Protein AF-A0A813IEE2-F1 (afdb_monomer_lite)

Organism: Polarella glacialis (NCBI:txid89957)

Sequence (356 aa):
MNLRHWRLQVLVLTAGCFGSFEASSTPAALGWRVAARKTPQNQAWIVNKLRFNTAGGILRIEGPEGCTPIDSGSVSDQFFGGIPGYGPGEIFLNASDSTPGKGWWDGRSKGSLFFVGLQCLTPVIVHSVQIKQGLFGRRSVVHWSAQLSVQAFVADNWTTLFEAQVPPESVWAADVVTVFNDLSISPEAMCAEACKTYGFCCNDPWVGSNQLISCSQACHMRASGLNMSHCSTLCARNTSSGCALSVKGHNYSFCSSCTDLTNSSRCSHGVASQEACFAGCRQHPPTVAVAALPVWQPPARLVVAGAPGTKSDEDKTLLVAVTVPVGILACIASSGLIVACLYRRRKSSDPQADSR

pLDDT: mean 72.47, std 25.74, range [23.98, 97.62]

Foldseek 3Di:
DDDDDDDDDDDDDDDDDDDDPDQDAFDFFQWKKKKFFDDPQAQKWKWLAKFFQALQFTDADVPPQNKDKDWQDACCDPVNPVDPQQDLNLRRDPDPPPDPDRSMHTWGHNPGMTMIIIGGPGGTGGFWMKTATFDDDPPDTGNHHQWMFMWGCDPNDTDTPFIFGDDRVCNNVSDIDIRGGSPVADLLSSQLSNLVSVVAFVSGLQDAELQFRALNVLLVLVLLPDALVRLLVRLPTHSPNDAWDDGSNDIHGHHGATPGADPDCCGPGGHNGSVRSNNSSSGNHHRPPDPPPDRDDDPDPPPPPDDDDDDDDDDDDDDDDDDDDDDDDDDDDDDDDDDDDDDDDDDDDDDDDDDD

Secondary structure (DSSP, 8-state):
------PPPP--PPPPPPPP----PPPEEEEEEEEEE-BTTBSSEEEEEEEEEETTEE--BTSTT-BEEEES-BTTSGGGT--SS-STTTTTS---TT--S---EEE--BTTEEEEEEEEEEEEE-SEEEEEE-EE-SS-EES--SEEEEEEEETTEEEEEEEEE--HHHHHTTPPEEEEE-TTS-HHHHHHHHHHHTT-----TT---TTSPPHHHHHHHHHTT--HHHHHHTT---TTS-SEEEETTEEEE-SS--SS--SSTTTTTS--SHHHHHHHHH--PPPS--------PPPP-----------------------PPP------------------PPPPPP------

Radius of gyration: 28.2 Å; chains: 1; bounding box: 62×75×88 Å

Structure (mmCIF, N/CA/C/O backbone):
data_AF-A0A813IEE2-F1
#
_entry.id   AF-A0A813IEE2-F1
#
loop_
_atom_site.group_PDB
_atom_site.id
_atom_site.type_symbol
_atom_site.label_atom_id
_atom_site.label_alt_id
_atom_site.label_comp_id
_atom_site.label_asym_id
_atom_site.label_entity_id
_atom_site.label_seq_id
_atom_site.pdbx_PDB_ins_code
_atom_site.Cartn_x
_atom_site.Cartn_y
_atom_site.Cartn_z
_atom_site.occupancy
_atom_site.B_iso_or_equiv
_atom_site.auth_seq_id
_atom_site.auth_comp_id
_atom_site.auth_asym_id
_atom_site.auth_atom_id
_atom_site.pdbx_PDB_model_num
ATOM 1 N N . MET A 1 1 ? -16.838 58.225 -47.830 1.00 36.62 1 MET A N 1
ATOM 2 C CA . MET A 1 1 ? -17.905 57.641 -46.989 1.00 36.62 1 MET A CA 1
ATOM 3 C C . MET A 1 1 ? -18.530 56.478 -47.744 1.00 36.62 1 MET A C 1
ATOM 5 O O . MET A 1 1 ? -19.121 56.714 -48.784 1.00 36.62 1 MET A O 1
ATOM 9 N N . ASN A 1 2 ? -18.333 55.241 -47.285 1.00 25.66 2 ASN A N 1
ATOM 10 C CA . ASN A 1 2 ? -19.111 54.078 -47.725 1.00 25.66 2 ASN A CA 1
ATOM 11 C C . ASN A 1 2 ? -19.029 53.003 -46.631 1.00 25.66 2 ASN A C 1
ATOM 13 O O . ASN A 1 2 ? -17.995 52.365 -46.454 1.00 25.66 2 ASN A O 1
ATOM 17 N N . LEU A 1 3 ? -20.109 52.860 -45.861 1.00 28.36 3 LEU A N 1
ATOM 18 C CA . LEU A 1 3 ? -20.290 51.825 -44.843 1.00 28.36 3 LEU A CA 1
ATOM 19 C C . LEU A 1 3 ? -20.857 50.573 -45.522 1.00 28.36 3 LEU A C 1
ATOM 21 O O . LEU A 1 3 ? -22.002 50.589 -45.971 1.00 28.36 3 LEU A O 1
ATOM 25 N N . ARG A 1 4 ? -20.094 49.475 -45.578 1.00 28.44 4 ARG A N 1
ATOM 26 C CA . ARG A 1 4 ? -20.653 48.148 -45.885 1.00 28.44 4 ARG A CA 1
ATOM 27 C C . ARG A 1 4 ? -20.965 47.420 -44.580 1.00 28.44 4 ARG A C 1
ATOM 29 O O . ARG A 1 4 ? -20.084 47.203 -43.755 1.00 28.44 4 ARG A O 1
ATOM 36 N N . HIS A 1 5 ? -22.245 47.103 -44.409 1.00 27.44 5 HIS A N 1
ATOM 37 C CA . HIS A 1 5 ? -22.792 46.304 -43.318 1.00 27.44 5 HIS A CA 1
ATOM 38 C C . HIS A 1 5 ? -22.342 44.843 -43.447 1.00 27.44 5 HIS A C 1
ATOM 40 O O . HIS A 1 5 ? -22.396 44.280 -44.539 1.00 27.44 5 HIS A O 1
ATOM 46 N N . TRP A 1 6 ? -21.989 44.212 -42.327 1.00 27.08 6 TRP A N 1
ATOM 47 C CA . TRP A 1 6 ? -21.818 42.762 -42.231 1.00 27.08 6 TRP A CA 1
ATOM 48 C C . TRP A 1 6 ? -22.958 42.184 -41.385 1.00 27.08 6 TRP A C 1
ATOM 50 O O . TRP A 1 6 ? -23.176 42.619 -40.256 1.00 27.08 6 TRP A O 1
ATOM 60 N N . ARG A 1 7 ? -23.710 41.224 -41.942 1.00 26.19 7 ARG A N 1
ATOM 61 C CA . ARG A 1 7 ? -24.688 40.402 -41.210 1.00 26.19 7 ARG A CA 1
ATOM 62 C C . ARG A 1 7 ? -23.964 39.187 -40.630 1.00 26.19 7 ARG A C 1
ATOM 64 O O . ARG A 1 7 ? -23.368 38.422 -41.381 1.00 26.19 7 ARG A O 1
ATOM 71 N N . LEU A 1 8 ? -24.050 39.004 -39.316 1.00 25.91 8 LEU A N 1
ATOM 72 C CA . LEU A 1 8 ? -23.599 37.797 -38.625 1.00 25.91 8 LEU A CA 1
ATOM 73 C C . LEU A 1 8 ? -24.714 36.736 -38.710 1.00 25.91 8 LEU A C 1
ATOM 75 O O . LEU A 1 8 ? -25.837 37.005 -38.287 1.00 25.91 8 LEU A O 1
ATOM 79 N N . GLN A 1 9 ? -24.431 35.551 -39.254 1.00 24.81 9 GLN A N 1
ATOM 80 C CA . GLN A 1 9 ? -25.298 34.374 -39.110 1.00 24.81 9 GLN A CA 1
ATOM 81 C C . GLN A 1 9 ? -24.748 33.500 -37.979 1.00 24.81 9 GLN A C 1
ATOM 83 O O . GLN A 1 9 ? -23.584 33.108 -38.011 1.00 24.81 9 GLN A O 1
ATOM 88 N N . VAL A 1 10 ? -25.579 33.215 -36.974 1.00 25.98 10 VAL A N 1
ATOM 89 C CA . VAL A 1 10 ? -25.242 32.342 -35.841 1.00 25.98 10 VAL A CA 1
ATOM 90 C C . VAL A 1 10 ? -25.858 30.969 -36.098 1.00 25.98 10 VAL A C 1
ATOM 92 O O . VAL A 1 10 ? -27.078 30.846 -36.176 1.00 25.98 10 VAL A O 1
ATOM 95 N N . LEU A 1 11 ? -25.017 29.943 -36.241 1.00 24.56 11 LEU A N 1
ATOM 96 C CA . LEU A 1 11 ? -25.437 28.544 -36.313 1.00 24.56 11 LEU A CA 1
ATOM 97 C C . LEU A 1 11 ? -25.409 27.958 -34.894 1.00 24.56 11 LEU A C 1
ATOM 99 O O . LEU A 1 11 ? -24.346 27.868 -34.282 1.00 24.56 11 LEU A O 1
ATOM 103 N N . VAL A 1 12 ? -26.573 27.588 -34.361 1.00 26.22 12 VAL A N 1
ATOM 104 C CA . VAL A 1 12 ? -26.700 26.940 -33.047 1.00 26.22 12 VAL A CA 1
ATOM 105 C C . VAL A 1 12 ? -26.607 25.428 -33.245 1.00 26.22 12 VAL A C 1
ATOM 107 O O . VAL A 1 12 ? -27.489 24.834 -33.858 1.00 26.22 12 VAL A O 1
ATOM 110 N N . LEU A 1 13 ? -25.543 24.802 -32.738 1.00 27.69 13 LEU A N 1
ATOM 111 C CA . LEU A 1 13 ? -25.424 23.344 -32.658 1.00 27.69 13 LEU A CA 1
ATOM 112 C C . LEU A 1 13 ? -25.889 22.888 -31.270 1.00 27.69 13 LEU A C 1
ATOM 114 O O . LEU A 1 13 ? -25.306 23.268 -30.257 1.00 27.69 13 LEU A O 1
ATOM 118 N N . THR A 1 14 ? -26.951 22.088 -31.220 1.00 30.78 14 THR A N 1
ATOM 119 C CA . THR A 1 14 ? -27.448 21.465 -29.988 1.00 30.78 14 THR A CA 1
ATOM 120 C C . THR A 1 14 ? -26.537 20.305 -29.590 1.00 30.78 14 THR A C 1
ATOM 122 O O . THR A 1 14 ? -26.404 19.338 -30.342 1.00 30.78 14 THR A O 1
ATOM 125 N N . ALA A 1 15 ? -25.912 20.390 -28.415 1.00 36.22 15 ALA A N 1
ATOM 126 C CA . ALA A 1 15 ? -25.128 19.301 -27.842 1.00 36.22 15 ALA A CA 1
ATOM 127 C C . ALA A 1 15 ? -26.052 18.142 -27.426 1.00 36.22 15 ALA A C 1
ATOM 129 O O . ALA A 1 15 ? -26.960 18.328 -26.618 1.00 36.22 15 ALA A O 1
ATOM 130 N N . GLY A 1 16 ? -25.828 16.956 -27.995 1.00 32.06 16 GLY A N 1
ATOM 131 C CA . GLY A 1 16 ? -26.468 15.718 -27.552 1.00 32.06 16 GLY A CA 1
ATOM 132 C C . GLY A 1 16 ? -25.930 15.276 -26.189 1.00 32.06 16 GLY A C 1
ATOM 133 O O . GLY A 1 16 ? -24.747 15.455 -25.895 1.00 32.06 16 GLY A O 1
ATOM 134 N N . CYS A 1 17 ? -26.811 14.717 -25.359 1.00 33.19 17 CYS A N 1
ATOM 135 C CA . CYS A 1 17 ? -26.498 14.209 -24.027 1.00 33.19 17 CYS A CA 1
ATOM 136 C C . CYS A 1 17 ? -25.360 13.176 -24.071 1.00 33.19 17 CYS A C 1
ATOM 138 O O . CYS A 1 17 ? -25.482 12.139 -24.722 1.00 33.19 17 CYS A O 1
ATOM 140 N N . PHE A 1 18 ? -24.271 13.446 -23.348 1.00 37.94 18 PHE A N 1
ATOM 141 C CA . PHE A 1 18 ? -23.272 12.435 -23.016 1.00 37.94 18 PHE A CA 1
ATOM 142 C C . PHE A 1 18 ? -23.883 11.436 -22.029 1.00 37.94 18 PHE A C 1
ATOM 144 O O . PHE A 1 18 ? -24.503 11.833 -21.041 1.00 37.94 18 PHE A O 1
ATOM 151 N N . GLY A 1 19 ? -23.722 10.148 -22.334 1.00 32.56 19 GLY A N 1
ATOM 152 C CA . GLY A 1 19 ? -24.146 9.047 -21.480 1.00 32.56 19 GLY A CA 1
ATOM 153 C C . GLY A 1 19 ? -23.502 9.105 -20.096 1.00 32.56 19 GLY A C 1
ATOM 154 O O . GLY A 1 19 ? -22.404 9.633 -19.913 1.00 32.56 19 GLY A O 1
ATOM 155 N N . SER A 1 20 ? -24.222 8.558 -19.126 1.00 36.69 20 SER A N 1
ATOM 156 C CA . SER A 1 20 ? -23.796 8.336 -17.750 1.00 36.69 20 SER A CA 1
ATOM 157 C C . SER A 1 20 ? -22.422 7.658 -17.726 1.00 36.69 20 SER A C 1
ATOM 159 O O . SER A 1 20 ? -22.263 6.566 -18.265 1.00 36.69 20 SER A O 1
ATOM 161 N N . PHE A 1 21 ? -21.430 8.286 -17.095 1.00 36.28 21 PHE A N 1
ATOM 162 C CA . PHE A 1 21 ? -20.208 7.590 -16.703 1.00 36.28 21 PHE A CA 1
ATOM 163 C C . PHE A 1 21 ? -20.569 6.641 -15.556 1.00 36.28 21 PHE A C 1
ATOM 165 O O . PHE A 1 21 ? -20.801 7.088 -14.434 1.00 36.28 21 PHE A O 1
ATOM 172 N N . GLU A 1 22 ? -20.645 5.339 -15.827 1.00 39.72 22 GLU A N 1
ATOM 173 C CA . GLU A 1 22 ? -20.545 4.342 -14.763 1.00 39.72 22 GLU A CA 1
ATOM 174 C C . GLU A 1 22 ? -19.148 4.471 -14.148 1.00 39.72 22 GLU A C 1
ATOM 176 O O . GLU A 1 22 ? -18.134 4.436 -14.851 1.00 39.72 22 GLU A O 1
ATOM 181 N N . ALA A 1 23 ? -19.083 4.689 -12.834 1.00 44.84 23 ALA A N 1
ATOM 182 C CA . ALA A 1 23 ? -17.826 4.652 -12.108 1.00 44.84 23 ALA A CA 1
ATOM 183 C C . ALA A 1 23 ? -17.269 3.226 -12.215 1.00 44.84 23 ALA A C 1
ATOM 185 O O . ALA A 1 23 ? -17.773 2.307 -11.575 1.00 44.84 23 ALA A O 1
ATOM 186 N N . SER A 1 24 ? -16.272 3.029 -13.079 1.00 55.28 24 SER A N 1
ATOM 187 C CA . SER A 1 24 ? -15.616 1.735 -13.255 1.00 55.28 24 SER A CA 1
ATOM 188 C C . SER A 1 24 ? -14.896 1.371 -11.960 1.00 55.28 24 SER A C 1
ATOM 190 O O . SER A 1 24 ? -13.832 1.915 -11.669 1.00 55.28 24 SER A O 1
ATOM 192 N N . SER A 1 25 ? -15.473 0.452 -11.189 1.00 70.94 25 SER A N 1
ATOM 193 C CA . SER A 1 25 ? -14.830 -0.133 -10.013 1.00 70.94 25 SER A CA 1
ATOM 194 C C . SER A 1 25 ? -13.513 -0.804 -10.401 1.00 70.94 25 SER A C 1
ATOM 196 O O . SER A 1 25 ? -13.405 -1.396 -11.480 1.00 70.94 25 SER A O 1
ATOM 198 N N . THR A 1 26 ? -12.525 -0.762 -9.511 1.00 82.69 26 THR A N 1
ATOM 199 C CA . THR A 1 26 ? -11.249 -1.458 -9.715 1.00 82.69 26 THR A CA 1
ATOM 200 C C . THR A 1 26 ? -11.463 -2.970 -9.904 1.00 82.69 26 THR A C 1
ATOM 202 O O . THR A 1 26 ? -12.127 -3.593 -9.072 1.00 82.69 26 THR A O 1
ATOM 205 N N . PRO A 1 27 ? -10.899 -3.601 -10.957 1.00 88.44 27 PRO A N 1
ATOM 206 C CA . PRO A 1 27 ? -11.053 -5.037 -11.172 1.00 88.44 27 PRO A CA 1
ATOM 207 C C . PRO A 1 27 ? -10.271 -5.868 -10.147 1.00 88.44 27 PRO A C 1
ATOM 209 O O . PRO A 1 27 ? -9.206 -5.467 -9.678 1.00 88.44 27 PRO A O 1
ATOM 212 N N . ALA A 1 28 ? -10.751 -7.083 -9.871 1.00 91.69 28 ALA A N 1
ATOM 213 C CA . ALA A 1 28 ? -9.921 -8.122 -9.267 1.00 91.69 28 ALA A CA 1
ATOM 214 C C . ALA A 1 28 ? -8.953 -8.663 -10.329 1.00 91.69 28 ALA A C 1
ATOM 216 O O . ALA A 1 28 ? -9.383 -9.076 -11.407 1.00 91.69 28 ALA A O 1
ATOM 217 N N . ALA A 1 29 ? -7.653 -8.658 -10.039 1.00 95.12 29 ALA A N 1
ATOM 218 C CA . ALA A 1 29 ? -6.621 -9.011 -11.012 1.00 95.12 29 ALA A CA 1
ATOM 219 C C . ALA A 1 29 ? -5.586 -9.974 -10.428 1.00 95.12 29 ALA A C 1
ATOM 221 O O . ALA A 1 29 ? -5.260 -9.909 -9.245 1.00 95.12 29 ALA A O 1
ATOM 222 N N . LEU A 1 30 ? -5.031 -10.841 -11.278 1.00 96.12 30 LEU A N 1
ATOM 223 C CA . LEU A 1 30 ? -3.971 -11.789 -10.903 1.00 96.12 30 LEU A CA 1
ATOM 224 C C . LEU A 1 30 ? -2.592 -11.124 -10.817 1.00 96.12 30 LEU A C 1
ATOM 226 O O . LEU A 1 30 ? -1.601 -11.775 -10.514 1.00 96.12 30 LEU A O 1
ATOM 230 N N . GLY A 1 31 ? -2.488 -9.831 -11.100 1.00 96.69 31 GLY A N 1
ATOM 231 C CA . GLY A 1 31 ? -1.231 -9.112 -10.999 1.00 96.69 31 GLY A CA 1
ATOM 232 C C . GLY A 1 31 ? -1.431 -7.613 -11.050 1.00 96.69 31 GLY A C 1
ATOM 233 O O . GLY A 1 31 ? -2.358 -7.117 -11.685 1.00 96.69 31 GLY A O 1
ATOM 234 N N . TRP A 1 32 ? -0.534 -6.903 -10.384 1.00 97.62 32 TRP A N 1
ATOM 235 C CA . TRP A 1 32 ? -0.524 -5.456 -10.264 1.00 97.62 32 TRP A CA 1
ATOM 236 C C . TRP A 1 32 ? 0.904 -4.956 -10.421 1.00 97.62 32 TRP A C 1
ATOM 238 O O . TRP A 1 32 ? 1.817 -5.450 -9.762 1.00 97.62 32 TRP A O 1
ATOM 248 N N . ARG A 1 33 ? 1.120 -3.969 -11.291 1.00 97.44 33 ARG A N 1
ATOM 249 C CA . ARG A 1 33 ? 2.446 -3.370 -11.487 1.00 97.44 33 ARG A CA 1
ATOM 250 C C . ARG A 1 33 ? 2.366 -1.881 -11.751 1.00 97.44 33 ARG A C 1
ATOM 252 O O . ARG A 1 33 ? 1.360 -1.375 -12.246 1.00 97.44 33 ARG A O 1
ATOM 259 N N . VAL A 1 34 ? 3.471 -1.202 -11.471 1.00 97.06 34 VAL A N 1
ATOM 260 C CA . VAL A 1 34 ? 3.707 0.161 -11.943 1.00 97.06 34 VAL A CA 1
ATOM 261 C C . VAL A 1 34 ? 4.724 0.091 -13.068 1.00 97.06 34 VAL A C 1
ATOM 263 O O . VAL A 1 34 ? 5.743 -0.590 -12.945 1.00 97.06 34 VAL A O 1
ATOM 266 N N . ALA A 1 35 ? 4.444 0.778 -14.169 1.00 96.50 35 ALA A N 1
ATOM 267 C CA . ALA A 1 35 ? 5.312 0.809 -15.331 1.00 96.50 35 ALA A CA 1
ATOM 268 C C . ALA A 1 35 ? 5.627 2.241 -15.768 1.00 96.50 35 ALA A C 1
ATOM 270 O O . ALA A 1 35 ? 4.787 3.135 -15.693 1.00 96.50 35 ALA A O 1
ATOM 271 N N . ALA A 1 36 ? 6.842 2.444 -16.260 1.00 94.62 36 ALA A N 1
ATOM 272 C CA . ALA A 1 36 ? 7.349 3.714 -16.753 1.00 94.62 36 ALA A CA 1
ATOM 273 C C . ALA A 1 36 ? 8.001 3.514 -18.121 1.00 94.62 36 ALA A C 1
ATOM 275 O O . ALA A 1 36 ? 8.683 2.514 -18.365 1.00 94.62 36 ALA A O 1
ATOM 276 N N . ARG A 1 37 ? 7.835 4.476 -19.030 1.00 91.50 37 ARG A N 1
ATOM 277 C CA . ARG A 1 37 ? 8.543 4.435 -20.315 1.00 91.50 37 ARG A CA 1
ATOM 278 C C . ARG A 1 37 ? 10.018 4.755 -20.114 1.00 91.50 37 ARG A C 1
ATOM 280 O O . ARG A 1 37 ? 10.377 5.667 -19.372 1.00 91.50 37 ARG A O 1
ATOM 287 N N . LYS A 1 38 ? 10.873 4.037 -20.837 1.00 88.56 38 LYS A N 1
ATOM 288 C CA . LYS A 1 38 ? 12.290 4.374 -20.928 1.00 88.56 38 LYS A CA 1
ATOM 289 C C . LYS A 1 38 ? 12.468 5.663 -21.717 1.00 88.56 38 LYS A C 1
ATOM 291 O O . LYS A 1 38 ? 11.967 5.779 -22.834 1.00 88.56 38 LYS A O 1
ATOM 296 N N . THR A 1 39 ? 13.227 6.598 -21.159 1.00 79.44 39 THR A N 1
ATOM 297 C CA . THR A 1 39 ? 13.640 7.828 -21.843 1.00 79.44 39 THR A CA 1
ATOM 298 C C . THR A 1 39 ? 15.163 7.856 -21.976 1.00 79.44 39 THR A C 1
ATOM 300 O O . THR A 1 39 ? 15.856 7.175 -21.215 1.00 79.44 39 THR A O 1
ATOM 303 N N . PRO A 1 40 ? 15.724 8.640 -22.913 1.00 75.81 40 PRO A N 1
ATOM 304 C CA . PRO A 1 40 ? 17.173 8.833 -22.995 1.00 75.81 40 PRO A CA 1
ATOM 305 C C . PRO A 1 40 ? 17.789 9.330 -21.678 1.00 75.81 40 PRO A C 1
ATOM 307 O O . PRO A 1 40 ? 18.917 8.972 -21.353 1.00 75.81 40 PRO A O 1
ATOM 310 N N . GLN A 1 41 ? 17.031 10.121 -20.914 1.00 66.88 41 GLN A N 1
ATOM 311 C CA . GLN A 1 41 ? 17.435 10.699 -19.633 1.00 66.88 41 GLN A CA 1
ATOM 312 C C . GLN A 1 41 ? 17.278 9.723 -18.457 1.00 66.88 41 GLN A C 1
ATOM 314 O O . GLN A 1 41 ? 17.866 9.950 -17.403 1.00 66.88 41 GLN A O 1
ATOM 319 N N . ASN A 1 42 ? 16.511 8.639 -18.624 1.00 71.25 42 ASN A N 1
ATOM 320 C CA . ASN A 1 42 ? 16.225 7.667 -17.575 1.00 71.25 42 ASN A CA 1
ATOM 321 C C . ASN A 1 42 ? 16.604 6.250 -18.021 1.00 71.25 42 ASN A C 1
ATOM 323 O O . ASN A 1 42 ? 15.762 5.434 -18.395 1.00 71.25 42 ASN A O 1
ATOM 327 N N . GLN A 1 43 ? 17.908 5.965 -18.008 1.00 79.44 43 GLN A N 1
ATOM 328 C CA . GLN A 1 43 ? 18.452 4.651 -18.377 1.00 79.44 43 GLN A CA 1
ATOM 329 C C . GLN A 1 43 ? 18.311 3.589 -17.270 1.00 79.44 43 GLN A C 1
ATOM 331 O O . GLN A 1 43 ? 18.518 2.404 -17.529 1.00 79.44 43 GLN A O 1
ATOM 336 N N . ALA A 1 44 ? 17.926 4.007 -16.065 1.00 88.38 44 ALA A N 1
ATOM 337 C CA . ALA A 1 44 ? 17.687 3.177 -14.889 1.00 88.38 44 ALA A CA 1
ATOM 338 C C . ALA A 1 44 ? 16.507 3.754 -14.116 1.00 88.38 44 ALA A C 1
ATOM 340 O O . ALA A 1 44 ? 16.382 4.973 -14.090 1.00 88.38 44 ALA A O 1
ATOM 341 N N . TRP A 1 45 ? 15.701 2.937 -13.447 1.00 91.56 45 TRP A N 1
ATOM 342 C CA . TRP A 1 45 ? 14.637 3.448 -12.585 1.00 91.56 45 TRP A CA 1
ATOM 343 C C . TRP A 1 45 ? 14.752 2.866 -11.186 1.00 91.56 45 TRP A C 1
ATOM 345 O O . TRP A 1 45 ? 14.655 1.659 -11.003 1.00 91.56 45 TRP A O 1
ATOM 355 N N . ILE A 1 46 ? 14.955 3.739 -10.205 1.00 88.62 46 ILE A N 1
ATOM 356 C CA . ILE A 1 46 ? 15.154 3.345 -8.820 1.00 88.62 46 ILE A CA 1
ATOM 357 C C . ILE A 1 46 ? 13.859 3.546 -8.053 1.00 88.62 46 ILE A C 1
ATOM 359 O O . ILE A 1 46 ? 13.343 4.660 -7.953 1.00 88.62 46 ILE A O 1
ATOM 363 N N . VAL A 1 47 ? 13.350 2.452 -7.499 1.00 89.75 47 VAL A N 1
ATOM 364 C CA . VAL A 1 47 ? 12.159 2.430 -6.649 1.00 89.75 47 VAL A CA 1
ATOM 365 C C . VAL A 1 47 ? 12.584 1.955 -5.271 1.00 89.75 47 VAL A C 1
ATOM 367 O O . VAL A 1 47 ? 13.189 0.904 -5.136 1.00 89.75 47 VAL A O 1
ATOM 370 N N . ASN A 1 48 ? 12.285 2.724 -4.234 1.00 86.38 48 ASN A N 1
ATOM 371 C CA . ASN A 1 48 ? 12.624 2.395 -2.849 1.00 86.38 48 ASN A CA 1
ATOM 372 C C . ASN A 1 48 ? 11.478 1.658 -2.153 1.00 86.38 48 ASN A C 1
ATOM 374 O O . ASN A 1 48 ? 11.688 0.848 -1.261 1.00 86.38 48 ASN A O 1
ATOM 378 N N . LYS A 1 49 ? 10.235 1.970 -2.519 1.00 87.81 49 LYS A N 1
ATOM 379 C CA . LYS A 1 49 ? 9.063 1.342 -1.914 1.00 87.81 49 LYS A CA 1
ATOM 380 C C . LYS A 1 49 ? 7.940 1.281 -2.924 1.00 87.81 49 LYS A C 1
ATOM 382 O O . LYS A 1 49 ? 7.683 2.275 -3.600 1.00 87.81 49 LYS A O 1
ATOM 387 N N . LEU A 1 50 ? 7.239 0.157 -2.961 1.00 91.19 50 LEU A N 1
ATOM 388 C CA . LEU A 1 50 ? 5.985 0.027 -3.686 1.00 91.19 50 LEU A CA 1
ATOM 389 C C . LEU A 1 50 ? 4.966 -0.675 -2.791 1.00 91.19 50 LEU A C 1
ATOM 391 O O . LEU A 1 50 ? 5.258 -1.711 -2.198 1.00 91.19 50 LEU A O 1
ATOM 395 N N . ARG A 1 51 ? 3.781 -0.083 -2.661 1.00 90.44 51 ARG A N 1
ATOM 396 C CA . ARG A 1 51 ? 2.668 -0.637 -1.888 1.00 90.44 51 ARG A CA 1
ATOM 397 C C . ARG A 1 51 ? 1.438 -0.717 -2.769 1.00 90.44 51 ARG A C 1
ATOM 399 O O . ARG A 1 51 ? 1.032 0.286 -3.353 1.00 90.44 51 ARG A O 1
ATOM 406 N N . PHE A 1 52 ? 0.842 -1.899 -2.804 1.00 92.38 52 PHE A N 1
ATOM 407 C CA . PHE A 1 52 ? -0.497 -2.122 -3.324 1.00 92.38 52 PHE A CA 1
ATOM 408 C C . PHE A 1 52 ? -1.411 -2.307 -2.117 1.00 92.38 52 PHE A C 1
ATOM 410 O O . PHE A 1 52 ? -1.297 -3.302 -1.402 1.00 92.38 52 PHE A O 1
ATOM 417 N N . ASN A 1 53 ? -2.250 -1.317 -1.833 1.00 87.94 53 ASN A N 1
ATOM 418 C CA . ASN A 1 53 ? -3.173 -1.368 -0.707 1.00 87.94 53 ASN A CA 1
ATOM 419 C C . ASN A 1 53 ? -4.486 -1.994 -1.177 1.00 87.94 53 ASN A C 1
ATOM 421 O O . ASN A 1 53 ? -5.093 -1.531 -2.142 1.00 87.94 53 ASN A O 1
ATOM 425 N N . THR A 1 54 ? -4.915 -3.034 -0.483 1.00 86.88 54 THR A N 1
ATOM 426 C CA . THR A 1 54 ? -6.161 -3.769 -0.684 1.00 86.88 54 THR A CA 1
ATOM 427 C C . THR A 1 54 ? -7.094 -3.494 0.491 1.00 86.88 54 THR A C 1
ATOM 429 O O . THR A 1 54 ? -6.718 -2.827 1.461 1.00 86.88 54 THR A O 1
ATOM 432 N N . ALA A 1 55 ? -8.314 -4.026 0.430 1.00 74.94 55 ALA A N 1
ATOM 433 C CA . ALA A 1 55 ? -9.208 -4.011 1.576 1.00 74.94 55 ALA A CA 1
ATOM 434 C C . ALA A 1 55 ? -8.589 -4.727 2.785 1.00 74.94 55 ALA A C 1
ATOM 436 O O . ALA A 1 55 ? -8.739 -4.244 3.888 1.00 74.94 55 ALA A O 1
ATOM 437 N N . GLY A 1 56 ? -7.832 -5.813 2.593 1.00 72.81 56 GLY A N 1
ATOM 438 C CA . GLY A 1 56 ? -7.191 -6.582 3.669 1.00 72.81 56 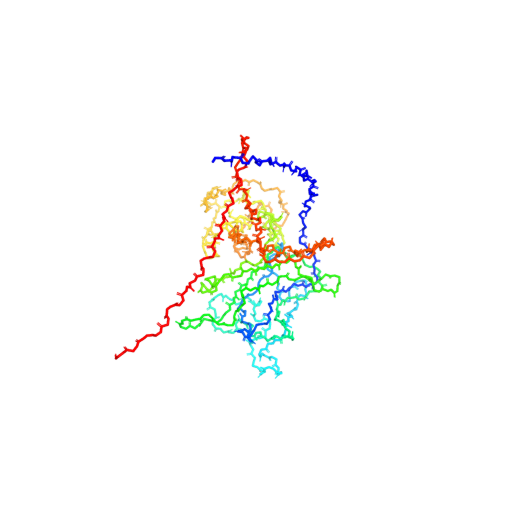GLY A CA 1
ATOM 439 C C . GLY A 1 56 ? -5.873 -6.000 4.202 1.00 72.81 56 GLY A C 1
ATOM 440 O O . GLY A 1 56 ? -5.224 -6.632 5.034 1.00 72.81 56 GLY A O 1
ATOM 441 N N . GLY A 1 57 ? -5.451 -4.821 3.731 1.00 77.50 57 GLY A N 1
ATOM 442 C CA . GLY A 1 57 ? -4.184 -4.185 4.104 1.00 77.50 57 GLY A CA 1
ATOM 443 C C . GLY A 1 57 ? -3.206 -4.071 2.930 1.00 77.50 57 GLY A C 1
ATOM 444 O O . GLY A 1 57 ? -3.603 -3.909 1.784 1.00 77.50 57 GLY A O 1
ATOM 445 N N . ILE A 1 58 ? -1.898 -4.097 3.197 1.00 83.94 58 ILE A N 1
ATOM 446 C CA . ILE A 1 58 ? -0.884 -4.041 2.128 1.00 83.94 58 ILE A CA 1
ATOM 447 C C . ILE A 1 58 ? -0.682 -5.444 1.557 1.00 83.94 58 ILE A C 1
ATOM 449 O O . ILE A 1 58 ? -0.416 -6.369 2.322 1.00 83.94 58 ILE A O 1
ATOM 453 N N . LEU A 1 59 ? -0.715 -5.578 0.232 1.00 88.19 59 LEU A N 1
ATOM 454 C CA . LEU A 1 59 ? -0.377 -6.814 -0.468 1.00 88.19 59 LEU A CA 1
ATOM 455 C C . LEU A 1 59 ? 1.101 -7.174 -0.258 1.00 88.19 59 LEU A C 1
ATOM 457 O O . LEU A 1 59 ? 1.986 -6.341 -0.477 1.00 88.19 59 LEU A O 1
ATOM 461 N N . ARG A 1 60 ? 1.377 -8.410 0.168 1.00 87.31 60 ARG A N 1
ATOM 462 C CA . ARG A 1 60 ? 2.721 -8.859 0.569 1.00 87.31 60 ARG A CA 1
ATOM 463 C C . ARG A 1 60 ? 3.222 -9.980 -0.329 1.00 87.31 60 ARG A C 1
ATOM 465 O O . ARG A 1 60 ? 2.441 -10.814 -0.781 1.00 87.31 60 ARG A O 1
ATOM 472 N N . ILE A 1 61 ? 4.541 -10.037 -0.508 1.00 87.62 61 ILE A N 1
ATOM 473 C CA . ILE A 1 61 ? 5.200 -11.264 -0.971 1.00 87.62 61 ILE A CA 1
ATOM 474 C C . ILE A 1 61 ? 4.921 -12.357 0.063 1.00 87.62 61 ILE A C 1
ATOM 476 O O . ILE A 1 61 ? 4.916 -12.060 1.260 1.00 87.62 61 ILE A O 1
ATOM 480 N N . GLU A 1 62 ? 4.655 -13.580 -0.402 1.00 81.06 62 GLU A N 1
ATOM 481 C CA . GLU A 1 62 ? 4.323 -14.726 0.466 1.00 81.06 62 GLU A CA 1
ATOM 482 C C . GLU A 1 62 ? 3.082 -14.485 1.352 1.00 81.06 62 GLU A C 1
ATOM 484 O O . GLU A 1 62 ? 2.878 -15.152 2.366 1.00 81.06 62 GLU A O 1
ATOM 489 N N . GLY A 1 63 ? 2.227 -13.528 0.970 1.00 83.25 63 GLY A N 1
ATOM 490 C CA . GLY A 1 63 ? 0.898 -13.366 1.549 1.00 83.25 63 GLY A CA 1
ATOM 491 C C . GLY A 1 63 ? -0.028 -14.541 1.208 1.00 83.25 63 GLY A C 1
ATOM 492 O O . GLY A 1 63 ? 0.297 -15.355 0.334 1.00 83.25 63 GLY A O 1
ATOM 493 N N . PRO A 1 64 ? -1.203 -14.629 1.857 1.00 86.88 64 PRO A N 1
ATOM 494 C CA . PRO A 1 64 ? -2.189 -15.676 1.579 1.00 86.88 64 PRO A CA 1
ATOM 495 C C . PRO A 1 64 ? -2.637 -15.706 0.109 1.00 86.88 64 PRO A C 1
ATOM 497 O O . PRO A 1 64 ? -3.080 -16.741 -0.378 1.00 86.88 64 PRO A O 1
ATOM 500 N N . GLU A 1 65 ? -2.476 -14.598 -0.617 1.00 91.25 65 GLU A N 1
ATOM 501 C CA . GLU A 1 65 ? -2.815 -14.478 -2.031 1.00 91.25 65 GLU A CA 1
ATOM 502 C C . GLU A 1 65 ? -1.794 -15.142 -2.977 1.00 91.25 65 GLU A C 1
ATOM 504 O O . GLU A 1 65 ? -2.047 -15.254 -4.183 1.00 91.25 65 GLU A O 1
ATOM 509 N N . GLY A 1 66 ? -0.644 -15.586 -2.450 1.00 92.25 66 GLY A N 1
ATOM 510 C CA . GLY A 1 66 ? 0.410 -16.263 -3.206 1.00 92.25 66 GLY A CA 1
ATOM 511 C C . GLY A 1 66 ? 1.170 -15.337 -4.156 1.00 92.25 66 GLY A C 1
ATOM 512 O O . GLY A 1 66 ? 1.458 -15.720 -5.287 1.00 92.25 66 GLY A O 1
ATOM 513 N N . CYS A 1 67 ? 1.440 -14.097 -3.743 1.00 93.94 67 CYS A N 1
ATOM 514 C CA . CYS A 1 67 ? 2.074 -13.103 -4.606 1.00 93.94 67 CYS A CA 1
ATOM 515 C C . CYS A 1 67 ? 3.598 -13.253 -4.692 1.00 93.94 67 CYS A C 1
ATOM 517 O O . CYS A 1 67 ? 4.290 -13.357 -3.676 1.00 93.94 67 CYS A O 1
ATOM 519 N N . THR A 1 68 ? 4.120 -13.161 -5.915 1.00 94.81 68 THR A N 1
ATOM 520 C CA . THR A 1 68 ? 5.547 -13.152 -6.250 1.00 94.81 68 THR A CA 1
ATOM 521 C C . THR A 1 68 ? 5.940 -11.859 -6.973 1.00 94.81 68 THR A C 1
ATOM 523 O O . THR A 1 68 ? 5.152 -11.363 -7.787 1.00 94.81 68 THR A O 1
ATOM 526 N N . PRO A 1 69 ? 7.147 -11.312 -6.734 1.00 95.19 69 PRO A N 1
ATOM 527 C CA . PRO A 1 69 ? 7.642 -10.141 -7.454 1.00 95.19 69 PRO A CA 1
ATOM 528 C C . PRO A 1 69 ? 7.789 -10.375 -8.955 1.00 95.19 69 PRO A C 1
ATOM 530 O O . PRO A 1 69 ? 8.220 -11.440 -9.389 1.00 95.19 69 PRO A O 1
ATOM 533 N N . ILE A 1 70 ? 7.497 -9.336 -9.733 1.00 95.94 70 ILE A N 1
ATOM 534 C CA . ILE A 1 70 ? 7.760 -9.275 -11.172 1.00 95.94 70 ILE A CA 1
ATOM 535 C C . ILE A 1 70 ? 8.427 -7.948 -11.518 1.00 95.94 70 ILE A C 1
ATOM 537 O O . ILE A 1 70 ? 8.102 -6.915 -10.927 1.00 95.94 70 ILE A O 1
ATOM 541 N N . ASP A 1 71 ? 9.311 -7.951 -12.509 1.00 96.75 71 ASP A N 1
ATOM 542 C CA . ASP A 1 71 ? 9.941 -6.734 -13.002 1.00 96.75 71 ASP A CA 1
ATOM 543 C C . ASP A 1 71 ? 10.447 -6.832 -14.447 1.00 96.75 71 ASP A C 1
ATOM 545 O O . ASP A 1 71 ? 10.433 -7.881 -15.097 1.00 96.75 71 ASP A O 1
ATOM 549 N N . SER A 1 72 ? 10.860 -5.683 -14.977 1.00 95.88 72 SER A N 1
ATOM 550 C CA . SER A 1 72 ? 11.506 -5.550 -16.284 1.00 95.88 72 SER A CA 1
ATOM 551 C C . SER A 1 72 ? 12.996 -5.912 -16.272 1.00 95.88 72 SER A C 1
ATOM 553 O O . SER A 1 72 ? 13.659 -5.777 -17.301 1.00 95.88 72 SER A O 1
ATOM 555 N N . GLY A 1 73 ? 13.507 -6.363 -15.131 1.00 94.19 73 GLY A N 1
ATOM 556 C CA . GLY A 1 73 ? 14.906 -6.648 -14.868 1.00 94.19 73 GLY A CA 1
ATOM 557 C C . GLY A 1 73 ? 15.529 -5.645 -13.905 1.00 94.19 73 GLY A C 1
ATOM 558 O O . GLY A 1 73 ? 15.057 -4.515 -13.741 1.00 94.19 73 GLY A O 1
ATOM 559 N N . SER A 1 74 ? 16.638 -6.052 -13.303 1.00 92.56 74 SER A N 1
ATOM 560 C CA . SER A 1 74 ? 17.347 -5.302 -12.270 1.00 92.56 74 SER A CA 1
ATOM 561 C C . SER A 1 74 ? 18.859 -5.449 -12.409 1.00 92.56 74 SER A C 1
ATOM 563 O O . SER A 1 74 ? 19.346 -6.377 -13.048 1.00 92.56 74 SER A O 1
ATOM 565 N N . VAL A 1 75 ? 19.639 -4.575 -11.768 1.00 90.12 75 VAL A N 1
ATOM 566 C CA . VAL A 1 75 ? 21.106 -4.753 -11.677 1.00 90.12 75 VAL A CA 1
ATOM 567 C C . VAL A 1 75 ? 21.517 -6.036 -10.931 1.00 90.12 75 VAL A C 1
ATOM 569 O O . VAL A 1 75 ? 22.662 -6.479 -11.049 1.00 90.12 75 VAL A O 1
ATOM 572 N N . SER A 1 76 ? 20.599 -6.652 -10.177 1.00 89.62 76 SER A N 1
ATOM 573 C CA . SER A 1 76 ? 20.826 -7.959 -9.554 1.00 89.62 76 SER A CA 1
ATOM 574 C C . SER A 1 76 ? 20.813 -9.112 -10.542 1.00 89.62 76 SER A C 1
ATOM 576 O O . SER A 1 76 ? 21.381 -10.162 -10.241 1.00 89.62 76 SER A O 1
ATOM 578 N N . ASP A 1 77 ? 20.238 -8.928 -11.725 1.00 89.75 77 ASP A N 1
ATOM 579 C CA . ASP A 1 77 ? 20.239 -9.967 -12.740 1.00 89.75 77 ASP A CA 1
ATOM 580 C C . ASP A 1 77 ? 21.662 -10.145 -13.271 1.00 89.75 77 ASP A C 1
ATOM 582 O O . ASP A 1 77 ? 22.368 -9.169 -13.545 1.00 89.75 77 ASP A O 1
ATOM 586 N N . GLN A 1 78 ? 22.082 -11.394 -13.485 1.00 90.81 78 GLN A N 1
ATOM 587 C CA . GLN A 1 78 ? 23.425 -11.700 -13.997 1.00 90.81 78 GLN A CA 1
ATOM 588 C C . GLN A 1 78 ? 23.728 -10.966 -15.310 1.00 90.81 78 GLN A C 1
ATOM 590 O O . GLN A 1 78 ? 24.843 -10.496 -15.515 1.00 90.81 78 GLN A O 1
ATOM 595 N N . PHE A 1 79 ? 22.717 -10.805 -16.169 1.00 88.25 79 PHE A N 1
ATOM 596 C CA . PHE A 1 79 ? 22.836 -10.090 -17.438 1.00 88.25 79 PHE A CA 1
ATOM 597 C C . PHE A 1 79 ? 23.136 -8.587 -17.273 1.00 88.25 79 PHE A C 1
ATOM 599 O O . PHE A 1 79 ? 23.763 -7.989 -18.143 1.00 88.25 79 PHE A O 1
ATOM 606 N N . PHE A 1 80 ? 22.711 -7.969 -16.168 1.00 83.06 80 PHE A N 1
ATOM 607 C CA . PHE A 1 80 ? 22.809 -6.523 -15.937 1.00 83.06 80 PHE A CA 1
ATOM 608 C C . PHE A 1 80 ? 23.845 -6.120 -14.878 1.00 83.06 80 PHE A C 1
ATOM 610 O O . PHE A 1 80 ? 23.976 -4.931 -14.583 1.00 83.06 80 PHE A O 1
ATOM 617 N N . GLY A 1 81 ? 24.585 -7.079 -14.322 1.00 83.50 81 GLY A N 1
ATOM 618 C CA . GLY A 1 81 ? 25.680 -6.823 -13.384 1.00 83.50 81 GLY A CA 1
ATOM 619 C C . GLY A 1 81 ? 25.803 -7.854 -12.265 1.00 83.50 81 GLY A C 1
ATOM 620 O O . GLY A 1 81 ? 26.871 -7.960 -11.671 1.00 83.50 81 GLY A O 1
ATOM 621 N N . GLY A 1 82 ? 24.745 -8.621 -11.980 1.00 85.00 82 GLY A N 1
ATOM 622 C CA . GLY A 1 82 ? 24.760 -9.665 -10.953 1.00 85.00 82 GLY A CA 1
ATOM 623 C C . GLY A 1 82 ? 24.979 -9.136 -9.533 1.00 85.00 82 GLY A C 1
ATOM 624 O O . GLY A 1 82 ? 25.499 -9.862 -8.688 1.00 85.00 82 GLY A O 1
ATOM 625 N N . ILE A 1 83 ? 24.639 -7.870 -9.263 1.00 85.75 83 ILE A N 1
ATOM 626 C CA . ILE A 1 83 ? 24.895 -7.238 -7.964 1.00 85.75 83 ILE A CA 1
ATOM 627 C C . ILE A 1 83 ? 23.741 -7.566 -7.005 1.00 85.75 83 ILE A C 1
ATOM 629 O O . ILE A 1 83 ? 22.643 -7.039 -7.186 1.00 85.75 83 ILE A O 1
ATOM 633 N N . PRO A 1 84 ? 23.947 -8.369 -5.949 1.00 85.81 84 PRO A N 1
ATOM 634 C CA . PRO A 1 84 ? 22.856 -8.795 -5.078 1.00 85.81 84 PRO A CA 1
ATOM 635 C C . PRO A 1 84 ? 22.268 -7.646 -4.238 1.00 85.81 84 PRO A C 1
ATOM 637 O O . PRO A 1 84 ? 22.975 -6.707 -3.834 1.00 85.81 84 PRO A O 1
ATOM 640 N N . GLY A 1 85 ? 20.973 -7.772 -3.932 1.00 82.75 85 GLY A N 1
ATOM 641 C CA . GLY A 1 85 ? 20.214 -6.856 -3.072 1.00 82.75 85 GLY A CA 1
ATOM 642 C C . GLY A 1 85 ? 19.624 -5.640 -3.791 1.00 82.75 85 GLY A C 1
ATOM 643 O O . GLY A 1 85 ? 19.513 -4.582 -3.192 1.00 82.75 85 GLY A O 1
ATOM 644 N N . TYR A 1 86 ? 19.320 -5.745 -5.083 1.00 85.75 86 TYR A N 1
ATOM 645 C CA . TYR A 1 86 ? 18.632 -4.701 -5.858 1.00 85.75 86 TYR A CA 1
ATOM 646 C C . TYR A 1 86 ? 17.481 -5.275 -6.699 1.00 85.75 86 TYR A C 1
ATOM 648 O O . TYR A 1 86 ? 17.004 -4.631 -7.637 1.00 85.75 86 TYR A O 1
ATOM 656 N N . GLY A 1 87 ? 17.069 -6.506 -6.388 1.00 88.94 87 GLY A N 1
ATOM 657 C CA . GLY A 1 87 ? 15.983 -7.196 -7.066 1.00 88.94 87 GLY A CA 1
ATOM 658 C C . GLY A 1 87 ? 14.610 -6.652 -6.664 1.00 88.94 87 GLY A C 1
ATOM 659 O O . GLY A 1 87 ? 14.481 -5.874 -5.715 1.00 88.94 87 GLY A O 1
ATOM 660 N N . PRO A 1 88 ? 13.547 -7.079 -7.358 1.00 90.19 88 PRO A N 1
ATOM 661 C CA . PRO A 1 88 ? 12.205 -6.555 -7.127 1.00 90.19 88 PRO A CA 1
ATOM 662 C C . PRO A 1 88 ? 11.619 -6.934 -5.763 1.00 90.19 88 PRO A C 1
ATOM 664 O O . PRO A 1 88 ? 10.700 -6.270 -5.302 1.00 90.19 88 PRO A O 1
ATOM 667 N N . GLY A 1 89 ? 12.136 -7.964 -5.085 1.00 87.75 89 GLY A N 1
ATOM 668 C CA . GLY A 1 89 ? 11.665 -8.349 -3.751 1.00 87.75 89 GLY A CA 1
ATOM 669 C C . GLY A 1 89 ? 11.914 -7.284 -2.678 1.00 87.75 89 GLY A C 1
ATOM 670 O O . GLY A 1 89 ? 11.077 -7.082 -1.798 1.00 87.75 89 GLY A O 1
ATOM 671 N N . GLU A 1 90 ? 13.022 -6.548 -2.789 1.00 86.19 90 GLU A N 1
ATOM 672 C CA . GLU A 1 90 ? 13.524 -5.652 -1.739 1.00 86.19 90 GLU A CA 1
ATOM 673 C C . GLU A 1 90 ? 12.552 -4.507 -1.403 1.00 86.19 90 GLU A C 1
ATOM 675 O O . GLU A 1 90 ? 12.446 -4.084 -0.251 1.00 86.19 90 GLU A O 1
ATOM 680 N N . ILE A 1 91 ? 11.787 -4.023 -2.389 1.00 88.12 91 ILE A N 1
ATOM 681 C CA . ILE A 1 91 ? 10.868 -2.880 -2.218 1.00 88.12 91 ILE A CA 1
ATOM 682 C C . ILE A 1 91 ? 9.558 -3.236 -1.508 1.00 88.12 91 ILE A C 1
ATOM 684 O O . ILE A 1 91 ? 8.843 -2.336 -1.052 1.00 88.12 91 ILE A O 1
ATOM 688 N N . PHE A 1 92 ? 9.239 -4.529 -1.412 1.00 86.44 92 PHE A N 1
ATOM 689 C CA . PHE A 1 92 ? 8.022 -5.035 -0.771 1.00 86.44 92 PHE A CA 1
ATOM 690 C C . PHE A 1 92 ? 8.273 -5.550 0.651 1.00 86.44 92 PHE A C 1
ATOM 692 O O . PHE A 1 92 ? 7.321 -5.782 1.398 1.00 86.44 92 PHE A O 1
ATOM 699 N N . LEU A 1 93 ? 9.536 -5.701 1.064 1.00 76.25 93 LEU A N 1
ATOM 700 C CA . LEU A 1 93 ? 9.874 -6.127 2.418 1.00 76.25 93 LEU A CA 1
ATOM 701 C C . LEU A 1 93 ? 9.518 -5.043 3.445 1.00 76.25 93 LEU A C 1
ATOM 703 O O . LEU A 1 93 ? 9.659 -3.838 3.214 1.00 76.25 93 LEU A O 1
ATOM 707 N N . ASN A 1 94 ? 9.077 -5.476 4.626 1.00 56.62 94 ASN A N 1
ATOM 708 C CA . ASN A 1 94 ? 8.762 -4.623 5.776 1.00 56.62 94 ASN A CA 1
ATOM 709 C C . ASN A 1 94 ? 10.028 -4.124 6.501 1.00 56.62 94 ASN A C 1
ATOM 711 O O . ASN A 1 94 ? 10.095 -4.153 7.727 1.00 56.62 94 ASN A O 1
ATOM 715 N N . ALA A 1 95 ? 11.040 -3.647 5.776 1.00 48.56 95 ALA A N 1
ATOM 716 C CA . ALA A 1 95 ? 12.071 -2.834 6.410 1.00 48.56 95 ALA A CA 1
ATOM 717 C C . ALA A 1 95 ? 11.395 -1.557 6.938 1.00 48.56 95 ALA A C 1
ATOM 719 O O . ALA A 1 95 ? 10.677 -0.882 6.187 1.00 48.56 95 ALA A O 1
ATOM 720 N N . SER A 1 96 ? 11.556 -1.266 8.234 1.00 45.12 96 SER A N 1
ATOM 721 C CA . SER A 1 96 ? 11.164 0.030 8.788 1.00 45.12 96 SER A CA 1
ATOM 722 C C . SER A 1 96 ? 11.873 1.125 7.994 1.00 45.12 96 SER A C 1
ATOM 724 O O . SER A 1 96 ? 13.008 0.926 7.552 1.00 45.12 96 SER A O 1
ATOM 726 N N . ASP A 1 97 ? 11.244 2.295 7.864 1.00 45.62 97 ASP A N 1
ATOM 727 C CA . ASP A 1 97 ? 11.805 3.471 7.173 1.00 45.62 97 ASP A CA 1
ATOM 728 C C . ASP A 1 97 ? 13.174 3.939 7.741 1.00 45.62 97 ASP A C 1
ATOM 730 O O . ASP A 1 97 ? 13.758 4.904 7.256 1.00 45.62 97 ASP A O 1
ATOM 734 N N . SER A 1 98 ? 13.695 3.256 8.767 1.00 35.72 98 SER A N 1
ATOM 735 C CA . SER A 1 98 ? 14.884 3.569 9.551 1.00 35.72 98 SER A CA 1
ATOM 736 C C . SER A 1 98 ? 16.055 2.579 9.425 1.00 35.72 98 SER A C 1
ATOM 738 O O . SER A 1 98 ? 17.063 2.809 10.088 1.00 35.72 98 SER A O 1
ATOM 740 N N . THR A 1 99 ? 15.989 1.515 8.607 1.00 36.59 99 THR A N 1
ATOM 741 C CA . THR A 1 99 ? 17.128 0.572 8.463 1.00 36.59 99 THR A CA 1
ATOM 742 C C . THR A 1 99 ? 17.908 0.820 7.160 1.00 36.59 99 THR A C 1
ATOM 744 O O . THR A 1 99 ? 17.383 0.534 6.082 1.00 36.59 99 THR A O 1
ATOM 747 N N . PRO A 1 100 ? 19.156 1.334 7.195 1.00 35.75 100 PRO A N 1
ATOM 748 C CA . PRO A 1 100 ? 19.963 1.522 5.993 1.00 35.75 100 PRO A CA 1
ATOM 749 C C . PRO A 1 100 ? 20.606 0.190 5.586 1.00 35.75 100 PRO A C 1
ATOM 751 O O . PRO A 1 100 ? 21.534 -0.290 6.232 1.00 35.75 100 PRO A O 1
ATOM 754 N N . GLY A 1 101 ? 20.101 -0.405 4.506 1.00 44.22 101 GLY A N 1
ATOM 755 C CA . GLY A 1 101 ? 20.598 -1.668 3.957 1.00 44.22 101 GLY A CA 1
ATOM 756 C C . GLY A 1 101 ? 19.681 -2.231 2.870 1.00 44.22 101 GLY A C 1
ATOM 757 O O . GLY A 1 101 ? 18.892 -3.121 3.141 1.00 44.22 101 GLY A O 1
ATOM 758 N N . LYS A 1 102 ? 19.799 -1.668 1.657 1.00 56.88 102 LYS A N 1
ATOM 759 C CA . LYS A 1 102 ? 19.340 -2.158 0.336 1.00 56.88 102 LYS A CA 1
ATOM 760 C C . LYS A 1 102 ? 17.844 -2.467 0.084 1.00 56.88 102 LYS A C 1
ATOM 762 O O . LYS A 1 102 ? 17.523 -3.262 -0.785 1.00 56.88 102 LYS A O 1
ATOM 767 N N . GLY A 1 103 ? 16.918 -1.765 0.734 1.00 70.44 103 GLY A N 1
ATOM 768 C CA . GLY A 1 103 ? 15.481 -1.815 0.404 1.00 70.44 103 GLY A CA 1
ATOM 769 C C . GLY A 1 103 ? 15.093 -1.032 -0.860 1.00 70.44 103 GLY A C 1
ATOM 770 O O . GLY A 1 103 ? 14.277 -0.121 -0.769 1.00 70.44 103 GLY A O 1
ATOM 771 N N . TRP A 1 104 ? 15.709 -1.295 -2.016 1.00 83.00 104 TRP A N 1
ATOM 772 C CA . TRP A 1 104 ? 15.332 -0.662 -3.289 1.00 83.00 104 TRP A CA 1
ATOM 773 C C . TRP A 1 104 ? 15.520 -1.596 -4.489 1.00 83.00 104 TRP A C 1
ATOM 775 O O . TRP A 1 104 ? 16.345 -2.503 -4.475 1.00 83.00 104 TRP A O 1
ATOM 785 N N . TRP A 1 105 ? 14.767 -1.345 -5.550 1.00 91.12 105 TRP A N 1
ATOM 786 C CA . TRP A 1 105 ? 14.911 -1.968 -6.857 1.00 91.12 105 TRP A CA 1
ATOM 787 C C . TRP A 1 105 ? 15.657 -0.996 -7.774 1.00 91.12 105 TRP A C 1
ATOM 789 O O . TRP A 1 105 ? 15.191 0.127 -7.971 1.00 91.12 105 TRP A O 1
ATOM 799 N N . ASP A 1 106 ? 16.817 -1.404 -8.304 1.00 89.81 106 ASP A N 1
ATOM 800 C CA . ASP A 1 106 ? 17.547 -0.661 -9.349 1.00 89.81 106 ASP A CA 1
ATOM 801 C C . ASP A 1 106 ? 17.195 -1.261 -10.709 1.00 89.81 106 ASP A C 1
ATOM 803 O O . ASP A 1 106 ? 17.826 -2.205 -11.202 1.00 89.81 106 ASP A O 1
ATOM 807 N N . GLY A 1 107 ? 16.109 -0.729 -11.260 1.00 91.88 107 GLY A N 1
ATOM 808 C CA . GLY A 1 107 ? 15.417 -1.258 -12.412 1.00 91.88 107 GLY A CA 1
ATOM 809 C C . GLY A 1 107 ? 16.135 -1.021 -13.729 1.00 91.88 107 GLY A C 1
ATOM 810 O O . GLY A 1 107 ? 16.585 0.084 -14.057 1.00 91.88 107 GLY A O 1
ATOM 811 N N . ARG A 1 108 ? 16.150 -2.071 -14.544 1.00 92.88 108 ARG A N 1
ATOM 812 C CA . ARG A 1 108 ? 16.562 -2.072 -15.945 1.00 92.88 108 ARG A CA 1
ATOM 813 C C . ARG A 1 108 ? 15.336 -2.268 -16.824 1.00 92.88 108 ARG A C 1
ATOM 815 O O . ARG A 1 108 ? 14.349 -2.884 -16.438 1.00 92.88 108 ARG A O 1
ATOM 822 N N . SER A 1 109 ? 15.370 -1.669 -18.006 1.00 91.31 109 SER A N 1
ATOM 823 C CA . SER A 1 109 ? 14.251 -1.722 -18.942 1.00 91.31 109 SER A CA 1
ATOM 824 C C . SER A 1 109 ? 14.268 -3.031 -19.723 1.00 91.31 109 SER A C 1
ATOM 826 O O . SER A 1 109 ? 15.316 -3.394 -20.265 1.00 91.31 109 SER A O 1
ATOM 828 N N . LYS A 1 110 ? 13.097 -3.623 -19.947 1.00 86.69 110 LYS A N 1
ATOM 829 C CA . LYS A 1 110 ? 12.898 -4.667 -20.956 1.00 86.69 110 LYS A CA 1
ATOM 830 C C . LYS A 1 110 ? 12.266 -4.022 -22.183 1.00 86.69 110 LYS A C 1
ATOM 832 O O . LYS A 1 110 ? 11.119 -3.579 -22.147 1.00 86.69 110 LYS A O 1
ATOM 837 N N . GLY A 1 111 ? 13.038 -3.894 -23.260 1.00 87.44 111 GLY A N 1
ATOM 838 C CA . GLY A 1 111 ? 12.639 -3.077 -24.408 1.00 87.44 111 GLY A CA 1
ATOM 839 C C . GLY A 1 111 ? 12.513 -1.597 -24.022 1.00 87.44 111 GLY A C 1
ATOM 840 O O . GLY A 1 111 ? 13.459 -1.003 -23.507 1.00 87.44 111 GLY A O 1
ATOM 841 N N . SER A 1 112 ? 11.346 -0.997 -24.264 1.00 88.75 112 SER A N 1
ATOM 842 C CA . SER A 1 112 ? 11.071 0.420 -23.979 1.00 88.75 112 SER A CA 1
ATOM 843 C C . SER A 1 112 ? 10.388 0.674 -22.631 1.00 88.75 112 SER A C 1
ATOM 845 O O . SER A 1 112 ? 9.947 1.799 -22.384 1.00 88.75 112 SER A O 1
ATOM 847 N N . LEU A 1 113 ? 10.235 -0.349 -21.787 1.00 92.12 113 LEU A N 1
ATOM 848 C CA . LEU A 1 113 ? 9.437 -0.268 -20.567 1.00 92.12 113 LEU A CA 1
ATOM 849 C C . LEU A 1 113 ? 10.257 -0.691 -19.348 1.00 92.12 113 LEU A C 1
ATOM 851 O O . LEU A 1 113 ? 10.917 -1.732 -19.359 1.00 92.12 113 LEU A O 1
ATOM 855 N N . PHE A 1 114 ? 10.181 0.113 -18.295 1.00 95.88 114 PHE A N 1
ATOM 856 C CA . PHE A 1 114 ? 10.475 -0.328 -16.943 1.00 95.88 114 PHE A CA 1
ATOM 857 C C . PHE A 1 114 ? 9.174 -0.745 -16.266 1.00 95.88 114 PHE A C 1
ATOM 859 O O . PHE A 1 114 ? 8.165 -0.061 -16.429 1.00 95.88 114 PHE A O 1
ATOM 866 N N . PHE A 1 115 ? 9.179 -1.819 -15.488 1.00 96.94 115 PHE A N 1
ATOM 867 C CA . PHE A 1 115 ? 8.057 -2.148 -14.619 1.00 96.94 115 PHE A CA 1
ATOM 868 C C . PHE A 1 115 ? 8.521 -2.924 -13.397 1.00 96.94 115 PHE A C 1
ATOM 870 O O . PHE A 1 115 ? 9.495 -3.664 -13.473 1.00 96.94 115 PHE A O 1
ATOM 877 N N . VAL A 1 116 ? 7.790 -2.774 -12.298 1.00 97.12 116 VAL A N 1
ATOM 878 C CA . VAL A 1 116 ? 7.937 -3.592 -11.093 1.00 97.12 116 VAL A CA 1
ATOM 879 C C . VAL A 1 116 ? 6.573 -3.748 -10.421 1.00 97.12 116 VAL A C 1
ATOM 881 O O . VAL A 1 116 ? 5.736 -2.838 -10.463 1.00 97.12 116 VAL A O 1
ATOM 884 N N . GLY A 1 117 ? 6.301 -4.920 -9.860 1.00 96.88 117 GLY A N 1
ATOM 885 C CA . GLY A 1 117 ? 4.991 -5.251 -9.315 1.00 96.88 117 GLY A CA 1
ATOM 886 C C . GLY A 1 117 ? 4.933 -6.619 -8.652 1.00 96.88 117 GLY A C 1
ATOM 887 O O . GLY A 1 117 ? 5.961 -7.228 -8.359 1.00 96.88 117 GLY A O 1
ATOM 888 N N . LEU A 1 118 ? 3.709 -7.095 -8.446 1.00 96.81 118 LEU A N 1
ATOM 889 C CA . LEU A 1 118 ? 3.395 -8.416 -7.920 1.00 96.81 118 LEU A CA 1
ATOM 890 C C . LEU A 1 118 ? 2.472 -9.155 -8.890 1.00 96.81 118 LEU A C 1
ATOM 892 O O . LEU A 1 118 ? 1.561 -8.564 -9.470 1.00 96.81 118 LEU A O 1
ATOM 896 N N . GLN A 1 119 ? 2.685 -10.456 -9.029 1.00 96.31 119 GLN A N 1
ATOM 897 C CA . GLN A 1 119 ? 1.748 -11.380 -9.657 1.00 96.31 119 GLN A CA 1
ATOM 898 C C . GLN A 1 119 ? 1.338 -12.421 -8.619 1.00 96.31 119 GLN A C 1
ATOM 900 O O . GLN A 1 119 ? 2.193 -12.947 -7.918 1.00 96.31 119 GLN A O 1
ATOM 905 N N . CYS A 1 120 ? 0.043 -12.673 -8.488 1.00 95.31 120 CYS A N 1
ATOM 906 C CA . CYS A 1 120 ? -0.562 -13.471 -7.432 1.00 95.31 120 CYS A CA 1
ATOM 907 C C . CYS A 1 120 ? -1.285 -14.685 -8.013 1.00 95.31 120 CYS A C 1
ATOM 909 O O . CYS A 1 120 ? -1.706 -14.685 -9.171 1.00 95.31 120 CYS A O 1
ATOM 911 N N . LEU A 1 121 ? -1.441 -15.721 -7.191 1.00 94.50 121 LEU A N 1
ATOM 912 C CA . LEU A 1 121 ? -2.181 -16.930 -7.560 1.00 94.50 121 LEU A CA 1
ATOM 913 C C . LEU A 1 121 ? -3.693 -16.729 -7.446 1.00 94.50 121 LEU A C 1
ATOM 915 O O . LEU A 1 121 ? -4.462 -17.355 -8.171 1.00 94.50 121 LEU A O 1
ATOM 919 N N . THR A 1 122 ? -4.114 -15.849 -6.539 1.00 93.00 122 THR A N 1
ATOM 920 C CA . THR A 1 122 ? -5.519 -15.474 -6.360 1.00 93.00 122 THR A CA 1
ATOM 921 C C . THR A 1 122 ? -5.751 -14.040 -6.841 1.00 93.00 122 THR A C 1
ATOM 923 O O . THR A 1 122 ? -4.868 -13.196 -6.664 1.00 93.00 122 THR A O 1
ATOM 926 N N . PRO A 1 123 ? -6.897 -13.736 -7.483 1.00 93.94 123 PRO A N 1
ATOM 927 C CA . PRO A 1 123 ? -7.205 -12.376 -7.906 1.00 93.94 123 PRO A CA 1
ATOM 928 C C . PRO A 1 123 ? -7.346 -11.425 -6.716 1.00 93.94 123 PRO A C 1
ATOM 930 O O . PRO A 1 123 ? -8.058 -11.719 -5.758 1.00 93.94 123 PRO A O 1
ATOM 933 N N . VAL A 1 124 ? -6.716 -10.255 -6.813 1.00 92.44 124 VAL A N 1
ATOM 934 C CA . VAL A 1 124 ? -6.698 -9.236 -5.759 1.00 92.44 124 VAL A CA 1
ATOM 935 C C . VAL A 1 124 ? -7.241 -7.920 -6.295 1.00 92.44 124 VAL A C 1
ATOM 937 O O . VAL A 1 124 ? -6.876 -7.495 -7.395 1.00 92.44 124 VAL A O 1
ATOM 940 N N . ILE A 1 125 ? -8.087 -7.258 -5.506 1.00 90.88 125 ILE A N 1
ATOM 941 C CA . ILE A 1 125 ? -8.527 -5.884 -5.766 1.00 90.88 125 ILE A CA 1
ATOM 942 C C . ILE A 1 125 ? -7.586 -4.931 -5.026 1.00 90.88 125 ILE A C 1
ATOM 944 O O . ILE A 1 125 ? -7.416 -5.028 -3.809 1.00 90.88 125 ILE A O 1
ATOM 948 N N . VAL A 1 126 ? -6.974 -4.006 -5.763 1.00 90.75 126 VAL A N 1
ATOM 949 C CA . VAL A 1 126 ? -6.109 -2.959 -5.208 1.00 90.75 126 VAL A CA 1
ATOM 950 C C . VAL A 1 126 ? -6.842 -1.631 -5.257 1.00 90.75 126 VAL A C 1
ATOM 952 O O . VAL A 1 126 ? -7.262 -1.196 -6.316 1.00 90.75 126 VAL A O 1
ATOM 955 N N . HIS A 1 127 ? -6.957 -0.958 -4.122 1.00 87.00 127 HIS A N 1
ATOM 956 C CA . HIS A 1 127 ? -7.675 0.311 -4.003 1.00 87.00 127 HIS A CA 1
ATOM 957 C C . HIS A 1 127 ? -6.746 1.513 -4.065 1.00 87.00 127 HIS A C 1
ATOM 959 O O . HIS A 1 127 ? -7.159 2.596 -4.453 1.00 87.00 127 HIS A O 1
ATOM 965 N N . SER A 1 128 ? -5.475 1.357 -3.698 1.00 87.50 128 SER A N 1
ATOM 966 C CA . SER A 1 128 ? -4.495 2.408 -3.947 1.00 87.50 128 SER A CA 1
ATOM 967 C C . SER A 1 128 ? -3.104 1.853 -4.185 1.00 87.50 128 SER A C 1
ATOM 969 O O . SER A 1 128 ? -2.732 0.799 -3.668 1.00 87.50 128 SER A O 1
ATOM 971 N N . VAL A 1 129 ? -2.324 2.590 -4.971 1.00 91.44 129 VAL A N 1
ATOM 972 C CA . VAL A 1 129 ? -0.916 2.290 -5.220 1.00 91.44 129 VAL A CA 1
ATOM 973 C C . VAL A 1 129 ? -0.078 3.448 -4.732 1.00 91.44 129 VAL A C 1
ATOM 975 O O . VAL A 1 129 ? -0.329 4.601 -5.086 1.00 91.44 129 VAL A O 1
ATOM 978 N N . GLN A 1 130 ? 0.929 3.134 -3.927 1.00 89.19 130 GLN A N 1
ATOM 979 C CA . GLN A 1 130 ? 1.858 4.114 -3.392 1.00 89.19 130 GLN A CA 1
ATOM 980 C C . GLN A 1 130 ? 3.295 3.750 -3.739 1.00 89.19 130 GLN A C 1
ATOM 982 O O . GLN A 1 130 ? 3.692 2.594 -3.601 1.00 89.19 130 GLN A O 1
ATOM 987 N N . ILE A 1 131 ? 4.086 4.738 -4.142 1.00 88.56 131 ILE A N 1
ATOM 988 C CA . ILE A 1 131 ? 5.458 4.544 -4.597 1.00 88.56 131 ILE A CA 1
ATOM 989 C C . ILE A 1 131 ? 6.401 5.576 -3.980 1.00 88.56 131 ILE A C 1
ATOM 991 O O . ILE A 1 131 ? 6.074 6.753 -3.870 1.00 88.56 131 ILE A O 1
ATOM 995 N N . LYS A 1 132 ? 7.599 5.134 -3.608 1.00 86.50 132 LYS A N 1
ATOM 996 C CA . LYS A 1 132 ? 8.746 5.991 -3.297 1.00 86.50 132 LYS A CA 1
ATOM 997 C C . LYS A 1 132 ? 9.849 5.665 -4.291 1.00 86.50 132 LYS A C 1
ATOM 999 O O . LYS A 1 132 ? 10.162 4.488 -4.468 1.00 86.50 132 LYS A O 1
ATOM 1004 N N . GLN A 1 133 ? 10.401 6.678 -4.950 1.00 86.75 133 GLN A N 1
ATOM 1005 C CA . GLN A 1 133 ? 11.372 6.510 -6.033 1.00 86.75 133 GLN A CA 1
ATOM 1006 C C . GLN A 1 133 ? 12.548 7.485 -5.922 1.00 86.75 133 GLN A C 1
ATOM 1008 O O . GLN A 1 133 ? 12.453 8.506 -5.246 1.00 86.75 133 GLN A O 1
ATOM 1013 N N . GLY A 1 134 ? 13.624 7.174 -6.647 1.00 78.62 134 GLY A N 1
ATOM 1014 C CA . GLY A 1 134 ? 14.812 8.005 -6.803 1.00 78.62 134 GLY A CA 1
ATOM 1015 C C . GLY A 1 134 ? 15.964 7.678 -5.847 1.00 78.62 134 GLY A C 1
ATOM 1016 O O . GLY A 1 134 ? 15.800 7.106 -4.766 1.00 78.62 134 GLY A O 1
ATOM 1017 N N . LEU A 1 135 ? 17.169 8.078 -6.263 1.00 70.94 135 LEU A N 1
ATOM 1018 C CA . LEU A 1 135 ? 18.335 8.177 -5.383 1.00 70.94 135 LEU A CA 1
ATOM 1019 C C . LEU A 1 135 ? 18.515 9.607 -4.893 1.00 70.94 135 LEU A C 1
ATOM 1021 O O . LEU A 1 135 ? 18.476 10.552 -5.680 1.00 70.94 135 LEU A O 1
ATOM 1025 N N . PHE A 1 136 ? 18.812 9.742 -3.604 1.00 61.97 136 PHE A N 1
ATOM 1026 C CA . PHE A 1 136 ? 19.118 11.021 -2.976 1.00 61.97 136 PHE A CA 1
ATOM 1027 C C . PHE A 1 136 ? 20.630 11.260 -2.976 1.00 61.97 136 PHE A C 1
ATOM 1029 O O . PHE A 1 136 ? 21.372 10.627 -2.225 1.00 61.97 136 PHE A O 1
ATOM 1036 N N . GLY A 1 137 ? 21.091 12.180 -3.826 1.00 55.69 137 GLY A N 1
ATOM 1037 C CA . GLY A 1 137 ? 22.441 12.745 -3.766 1.00 55.69 137 GLY A CA 1
ATOM 1038 C C . GLY A 1 137 ? 22.457 14.110 -3.070 1.00 55.69 137 GLY A C 1
ATOM 1039 O O . GLY A 1 137 ? 21.415 14.730 -2.880 1.00 55.69 137 GLY A O 1
ATOM 1040 N N . ARG A 1 138 ? 23.649 14.639 -2.744 1.00 52.34 138 ARG A N 1
ATOM 1041 C CA . ARG A 1 138 ? 23.805 15.912 -2.001 1.00 52.34 138 ARG A CA 1
ATOM 1042 C C . ARG A 1 138 ? 23.154 17.145 -2.659 1.00 52.34 138 ARG A C 1
ATOM 1044 O O . ARG A 1 138 ? 23.070 18.162 -1.979 1.00 52.34 138 ARG A O 1
ATOM 1051 N N . ARG A 1 139 ? 22.721 17.089 -3.933 1.00 51.81 139 ARG A N 1
ATOM 1052 C CA . ARG A 1 139 ? 22.016 18.187 -4.641 1.00 51.81 139 ARG A CA 1
ATOM 1053 C C . ARG A 1 139 ? 21.022 17.765 -5.747 1.00 51.81 139 ARG A C 1
ATOM 1055 O O . ARG A 1 139 ? 20.412 18.658 -6.322 1.00 51.81 139 ARG A O 1
ATOM 1062 N N . SER A 1 140 ? 20.840 16.466 -6.040 1.00 59.12 140 SER A N 1
ATOM 1063 C CA . SER A 1 140 ? 19.967 16.001 -7.141 1.00 59.12 140 SER A CA 1
ATOM 1064 C C . SER A 1 140 ? 19.275 14.656 -6.874 1.00 59.12 140 SER A C 1
ATOM 1066 O O . SER A 1 140 ? 19.921 13.743 -6.359 1.00 59.12 140 SER A O 1
ATOM 1068 N N . VAL A 1 141 ? 18.006 14.522 -7.288 1.00 63.72 141 VAL A N 1
ATOM 1069 C CA . VAL A 1 141 ? 17.313 13.239 -7.497 1.00 63.72 141 VAL A CA 1
ATOM 1070 C C . VAL A 1 141 ? 17.630 12.745 -8.906 1.00 63.72 141 VAL A C 1
ATOM 1072 O O . VAL A 1 141 ? 17.388 13.445 -9.890 1.00 63.72 141 VAL A O 1
ATOM 1075 N N . VAL A 1 142 ? 18.150 11.526 -9.011 1.00 73.31 142 VAL A N 1
ATOM 1076 C CA . VAL A 1 142 ? 18.426 10.852 -10.289 1.00 73.31 142 VAL A CA 1
ATOM 1077 C C . VAL A 1 142 ? 17.722 9.494 -10.345 1.00 73.31 142 VAL A C 1
ATOM 1079 O O . VAL A 1 142 ? 17.375 8.932 -9.304 1.00 73.31 142 VAL A O 1
ATOM 1082 N N . HIS A 1 143 ? 17.513 8.980 -11.562 1.00 83.38 143 HIS A N 1
ATOM 1083 C CA . HIS A 1 143 ? 16.923 7.660 -11.839 1.00 83.38 143 HIS A CA 1
ATOM 1084 C C . HIS A 1 143 ? 15.479 7.488 -11.339 1.00 83.38 143 HIS A C 1
ATOM 1086 O O . HIS A 1 143 ? 15.148 6.517 -10.664 1.00 83.38 143 HIS A O 1
ATOM 1092 N N . TRP A 1 144 ? 14.608 8.441 -11.671 1.00 86.75 144 TRP A N 1
ATOM 1093 C CA . TRP A 1 144 ? 13.180 8.431 -11.337 1.00 86.75 144 TRP A CA 1
ATOM 1094 C C . TRP A 1 144 ? 12.332 8.695 -12.592 1.00 86.75 144 TRP A C 1
ATOM 1096 O O . TRP A 1 144 ? 12.851 9.173 -13.603 1.00 86.75 144 TRP A O 1
ATOM 1106 N N . SER A 1 145 ? 11.033 8.391 -12.539 1.00 88.75 145 SER A N 1
ATOM 1107 C CA . SER A 1 145 ? 10.097 8.662 -13.635 1.00 88.75 145 SER A CA 1
ATOM 1108 C C . SER A 1 145 ? 8.957 9.577 -13.200 1.00 88.75 145 SER A C 1
ATOM 1110 O O . SER A 1 145 ? 8.258 9.306 -12.221 1.00 88.75 145 SER A O 1
ATOM 1112 N N . ALA A 1 146 ? 8.741 10.631 -13.989 1.00 85.69 146 ALA A N 1
ATOM 1113 C CA . ALA A 1 146 ? 7.620 11.552 -13.831 1.00 85.69 146 ALA A CA 1
ATOM 1114 C C . ALA A 1 146 ? 6.302 10.972 -14.347 1.00 85.69 146 ALA A C 1
ATOM 1116 O O . ALA A 1 146 ? 5.245 11.366 -13.876 1.00 85.69 146 ALA A O 1
ATOM 1117 N N . GLN A 1 147 ? 6.348 10.045 -15.304 1.00 89.31 147 GLN A N 1
ATOM 1118 C CA . GLN A 1 147 ? 5.151 9.450 -15.898 1.00 89.31 147 GLN A CA 1
ATOM 1119 C C . GLN A 1 147 ? 5.095 7.975 -15.537 1.00 89.31 147 GLN A C 1
ATOM 1121 O O . GLN A 1 147 ? 6.016 7.219 -15.870 1.00 89.31 147 GLN A O 1
ATOM 1126 N N . LEU A 1 148 ? 4.034 7.585 -14.839 1.00 93.06 148 LEU A N 1
ATOM 1127 C CA . LEU A 1 148 ? 3.827 6.229 -14.353 1.00 93.06 148 LEU A CA 1
ATOM 1128 C C . LEU A 1 148 ? 2.460 5.730 -14.794 1.00 93.06 148 LEU A C 1
ATOM 1130 O O . LEU A 1 148 ? 1.477 6.444 -14.676 1.00 93.06 148 LEU A O 1
ATOM 1134 N N . SER A 1 149 ? 2.398 4.472 -15.197 1.00 94.62 149 SER A N 1
ATOM 1135 C CA . SER A 1 149 ? 1.152 3.765 -15.468 1.00 94.62 149 SER A CA 1
ATOM 1136 C C . SER A 1 149 ? 0.939 2.703 -14.397 1.00 94.62 149 SER A C 1
ATOM 1138 O O . SER A 1 149 ? 1.858 1.945 -14.079 1.00 94.62 149 SER A O 1
ATOM 1140 N N . VAL A 1 150 ? -0.263 2.642 -13.832 1.00 95.38 150 VAL A N 1
ATOM 1141 C CA . VAL A 1 150 ? -0.694 1.543 -12.964 1.00 95.38 150 VAL A CA 1
ATOM 1142 C C . VAL A 1 150 ? -1.449 0.546 -13.825 1.00 95.38 150 VAL A C 1
ATOM 1144 O O . VAL A 1 150 ? -2.415 0.897 -14.509 1.00 95.38 150 VAL A O 1
ATOM 1147 N N . GLN A 1 151 ? -0.973 -0.695 -13.824 1.00 96.69 151 GLN A N 1
ATOM 1148 C CA . GLN A 1 151 ? -1.478 -1.749 -14.691 1.00 96.69 151 GLN A CA 1
ATOM 1149 C C . GLN A 1 151 ? -1.920 -2.956 -13.873 1.00 96.69 151 GLN A C 1
ATOM 1151 O O . GLN A 1 151 ? -1.253 -3.342 -12.910 1.00 96.69 151 GLN A O 1
ATOM 1156 N N . ALA A 1 152 ? -3.010 -3.574 -14.314 1.00 96.81 152 ALA A N 1
ATOM 1157 C CA . ALA A 1 152 ? -3.531 -4.816 -13.768 1.00 96.81 152 ALA A CA 1
ATOM 1158 C C . ALA A 1 152 ? -3.434 -5.935 -14.811 1.00 96.81 152 ALA A C 1
ATOM 1160 O O . ALA A 1 152 ? -3.598 -5.692 -16.010 1.00 96.81 152 ALA A O 1
ATOM 1161 N N . PHE A 1 153 ? -3.158 -7.156 -14.359 1.00 97.12 153 PHE A N 1
ATOM 1162 C CA . PHE A 1 153 ? -3.151 -8.353 -15.191 1.00 97.12 153 PHE A CA 1
ATOM 1163 C C . PHE A 1 153 ? -4.542 -8.989 -15.182 1.00 97.12 153 PHE A C 1
ATOM 1165 O O . PHE A 1 153 ? -4.936 -9.655 -14.220 1.00 97.12 153 PHE A O 1
ATOM 1172 N N . VAL A 1 154 ? -5.296 -8.730 -16.248 1.00 92.12 154 VAL A N 1
ATOM 1173 C CA . VAL A 1 154 ? -6.693 -9.143 -16.422 1.00 92.12 154 VAL A CA 1
ATOM 1174 C C . VAL A 1 154 ? -6.825 -9.768 -17.806 1.00 92.12 154 VAL A C 1
ATOM 1176 O O . VAL A 1 154 ? -6.291 -9.224 -18.770 1.00 92.12 154 VAL A O 1
ATOM 1179 N N . ALA A 1 155 ? -7.529 -10.899 -17.903 1.00 88.31 155 ALA A N 1
ATOM 1180 C CA . ALA A 1 155 ? -7.720 -11.635 -19.158 1.00 88.31 155 ALA A CA 1
ATOM 1181 C C . ALA A 1 155 ? -6.393 -11.899 -19.905 1.00 88.31 155 ALA A C 1
ATOM 1183 O O . ALA A 1 155 ? -6.249 -11.575 -21.082 1.00 88.31 155 ALA A O 1
ATOM 1184 N N . ASP A 1 156 ? -5.406 -12.432 -19.176 1.00 90.62 156 ASP A N 1
ATOM 1185 C CA . ASP A 1 156 ? -4.073 -12.798 -19.676 1.00 90.62 156 ASP A CA 1
ATOM 1186 C C . ASP A 1 156 ? -3.253 -11.652 -20.289 1.00 90.62 156 ASP A C 1
ATOM 1188 O O . ASP A 1 156 ? -2.263 -11.879 -20.989 1.00 90.62 156 ASP A O 1
ATOM 1192 N N . ASN A 1 157 ? -3.622 -10.402 -20.000 1.00 94.75 157 ASN A N 1
ATOM 1193 C CA . ASN A 1 157 ? -2.903 -9.243 -20.495 1.00 94.75 157 ASN A CA 1
ATOM 1194 C C . ASN A 1 157 ? -2.753 -8.140 -19.444 1.00 94.75 157 ASN A C 1
ATOM 1196 O O . ASN A 1 157 ? -3.599 -7.926 -18.575 1.00 94.75 157 ASN A O 1
ATOM 1200 N N . TRP A 1 158 ? -1.659 -7.390 -19.561 1.00 95.12 158 TRP A N 1
ATOM 1201 C CA . TRP A 1 158 ? -1.446 -6.183 -18.775 1.00 95.12 158 TRP A CA 1
ATOM 1202 C C . TRP A 1 158 ? -2.231 -5.028 -19.378 1.00 95.12 158 TRP A C 1
ATOM 1204 O O . TRP A 1 158 ? -1.927 -4.566 -20.478 1.00 95.12 158 TRP A O 1
ATOM 1214 N N . THR A 1 159 ? -3.200 -4.530 -18.622 1.00 94.62 159 THR A N 1
ATOM 1215 C CA . THR A 1 159 ? -4.047 -3.407 -19.018 1.00 94.62 159 THR A CA 1
ATOM 1216 C C . THR A 1 159 ? -3.741 -2.205 -18.134 1.00 94.62 159 THR A C 1
ATOM 1218 O O . THR A 1 159 ? -3.714 -2.323 -16.908 1.00 94.62 159 THR A O 1
ATOM 1221 N N . THR A 1 160 ? -3.498 -1.042 -18.744 1.00 93.38 160 THR A N 1
ATOM 1222 C CA . THR A 1 160 ? -3.346 0.219 -18.006 1.00 93.38 160 THR A CA 1
ATOM 1223 C C . THR A 1 160 ? -4.700 0.666 -17.476 1.00 93.38 160 THR A C 1
ATOM 1225 O O . THR A 1 160 ? -5.619 0.895 -18.257 1.00 93.38 160 THR A O 1
ATOM 1228 N N . LEU A 1 161 ? -4.796 0.820 -16.156 1.00 89.00 161 LEU A N 1
ATOM 1229 C CA . LEU A 1 161 ? -5.987 1.338 -15.483 1.00 89.00 161 LEU A CA 1
ATOM 1230 C C . LEU A 1 161 ? -5.872 2.834 -15.194 1.00 89.00 161 LEU A C 1
ATOM 1232 O O . LEU A 1 161 ? -6.875 3.541 -15.188 1.00 89.00 161 LEU A O 1
ATOM 1236 N N . PHE A 1 162 ? -4.653 3.320 -14.952 1.00 88.88 162 PHE A N 1
ATOM 1237 C CA . PHE A 1 162 ? -4.420 4.712 -14.587 1.00 88.88 162 PHE A CA 1
ATOM 1238 C C . PHE A 1 162 ? -3.041 5.198 -15.037 1.00 88.88 162 PHE A C 1
ATOM 1240 O O . PHE A 1 162 ? -2.080 4.431 -15.039 1.00 88.88 162 PHE A O 1
ATOM 1247 N N . GLU A 1 163 ? -2.947 6.482 -15.375 1.00 90.62 163 GLU A N 1
ATOM 1248 C CA . GLU A 1 163 ? -1.702 7.183 -15.697 1.00 90.62 163 GLU A CA 1
ATOM 1249 C C . GLU A 1 163 ? -1.514 8.324 -14.689 1.00 90.62 163 GLU A C 1
ATOM 1251 O O . GLU A 1 163 ? -2.365 9.202 -14.554 1.00 90.62 163 GLU A O 1
ATOM 1256 N N . ALA A 1 164 ? -0.390 8.317 -13.984 1.00 86.31 164 ALA A N 1
ATOM 1257 C CA . ALA A 1 164 ? -0.026 9.290 -12.970 1.00 86.31 164 ALA A CA 1
ATOM 1258 C C . ALA A 1 164 ? 1.126 10.173 -13.452 1.00 86.31 164 ALA A C 1
ATOM 1260 O O . ALA A 1 164 ? 2.076 9.707 -14.090 1.00 86.31 164 ALA A O 1
ATOM 1261 N N . GLN A 1 165 ? 1.055 11.458 -13.104 1.00 86.38 165 GLN A N 1
ATOM 1262 C CA . GLN A 1 165 ? 2.175 12.387 -13.212 1.00 86.38 165 GLN A CA 1
ATOM 1263 C C . GLN A 1 165 ? 2.723 12.643 -11.809 1.00 86.38 165 GLN A C 1
ATOM 1265 O O . GLN A 1 165 ? 2.023 13.190 -10.959 1.00 86.38 165 GLN A O 1
ATOM 1270 N N . VAL A 1 166 ? 3.961 12.229 -11.559 1.00 82.44 166 VAL A N 1
ATOM 1271 C CA . VAL A 1 166 ? 4.646 12.452 -10.287 1.00 82.44 166 VAL A CA 1
ATOM 1272 C C . VAL A 1 166 ? 5.433 13.754 -10.392 1.00 82.44 166 VAL A C 1
ATOM 1274 O O . VAL A 1 166 ? 6.359 13.839 -11.205 1.00 82.44 166 VAL A O 1
ATOM 1277 N N . PRO A 1 167 ? 5.079 14.783 -9.609 1.00 74.25 167 PRO A N 1
ATOM 1278 C CA . PRO A 1 167 ? 5.781 16.046 -9.674 1.00 74.25 167 PRO A CA 1
ATOM 1279 C C . PRO A 1 167 ? 7.190 15.910 -9.071 1.00 74.25 167 PRO A C 1
ATOM 1281 O O . PRO A 1 167 ? 7.352 15.192 -8.076 1.00 74.25 167 PRO A O 1
ATOM 1284 N N . PRO A 1 168 ? 8.214 16.587 -9.622 1.00 69.31 168 PRO A N 1
ATOM 1285 C CA . PRO A 1 168 ? 9.587 16.464 -9.147 1.00 69.31 168 PRO A CA 1
ATOM 1286 C C . PRO A 1 168 ? 9.711 16.694 -7.642 1.00 69.31 168 PRO A C 1
ATOM 1288 O O . PRO A 1 168 ? 10.344 15.876 -6.987 1.00 69.31 168 PRO A O 1
ATOM 1291 N N . GLU A 1 169 ? 9.070 17.735 -7.088 1.00 67.75 169 GLU A N 1
ATOM 1292 C CA . GLU A 1 169 ? 9.086 18.116 -5.662 1.00 67.75 169 GLU A CA 1
ATOM 1293 C C . GLU A 1 169 ? 8.757 16.955 -4.716 1.00 67.75 169 GLU A C 1
ATOM 1295 O O . GLU A 1 169 ? 9.412 16.801 -3.685 1.00 67.75 169 GLU A O 1
ATOM 1300 N N . SER A 1 170 ? 7.815 16.091 -5.105 1.00 63.22 170 SER A N 1
ATOM 1301 C CA . SER A 1 170 ? 7.397 14.936 -4.302 1.00 63.22 170 SER A CA 1
ATOM 1302 C C . SER A 1 170 ? 8.503 13.892 -4.148 1.00 63.22 170 SER A C 1
ATOM 1304 O O . SER A 1 170 ? 8.553 13.171 -3.155 1.00 63.22 170 SER A O 1
ATOM 1306 N N . VAL A 1 171 ? 9.438 13.854 -5.100 1.00 64.50 171 VAL A N 1
ATOM 1307 C CA . VAL A 1 171 ? 10.574 12.939 -5.067 1.00 64.50 171 VAL A CA 1
ATOM 1308 C C . VAL A 1 171 ? 11.665 13.457 -4.136 1.00 64.50 171 VAL A C 1
ATOM 1310 O O . VAL A 1 171 ? 12.290 12.663 -3.447 1.00 64.50 171 VAL A O 1
ATOM 1313 N N . TRP A 1 172 ? 11.866 14.775 -4.030 1.00 59.91 172 TRP A N 1
ATOM 1314 C CA . TRP A 1 172 ? 12.873 15.373 -3.133 1.00 59.91 172 TRP A CA 1
ATOM 1315 C C . TRP A 1 172 ? 12.491 15.293 -1.659 1.00 59.91 172 TRP A C 1
ATOM 1317 O O . TRP A 1 172 ? 13.375 15.266 -0.806 1.00 59.91 172 TRP A O 1
ATOM 1327 N N . ALA A 1 173 ? 11.193 15.227 -1.363 1.00 59.78 173 ALA A N 1
ATOM 1328 C CA . ALA A 1 173 ? 10.686 15.101 -0.003 1.00 59.78 173 ALA A CA 1
ATOM 1329 C C . ALA A 1 173 ? 10.973 13.723 0.632 1.00 59.78 173 ALA A C 1
ATOM 1331 O O . ALA A 1 173 ? 10.728 13.536 1.818 1.00 59.78 173 ALA A O 1
ATOM 1332 N N . ALA A 1 174 ? 11.519 12.761 -0.130 1.00 61.16 174 ALA A N 1
ATOM 1333 C CA . ALA A 1 174 ? 11.695 11.369 0.295 1.00 61.16 174 ALA A CA 1
ATOM 1334 C C . ALA A 1 174 ? 10.390 10.692 0.747 1.00 61.16 174 ALA A C 1
ATOM 1336 O O . ALA A 1 174 ? 10.422 9.698 1.485 1.00 61.16 174 ALA A O 1
ATOM 1337 N N . ASP A 1 175 ? 9.263 11.193 0.251 1.00 67.62 175 ASP A N 1
ATOM 1338 C CA . ASP A 1 175 ? 7.935 10.752 0.631 1.00 67.62 175 ASP A CA 1
ATOM 1339 C C . ASP A 1 175 ? 7.430 9.607 -0.250 1.00 67.62 175 ASP A C 1
ATOM 1341 O O . ASP A 1 175 ? 7.883 9.361 -1.370 1.00 67.62 175 ASP A O 1
ATOM 1345 N N . VAL A 1 176 ? 6.477 8.867 0.307 1.00 76.50 176 VAL A N 1
ATOM 1346 C CA . VAL A 1 176 ? 5.692 7.868 -0.413 1.00 76.50 176 VAL A CA 1
ATOM 1347 C C . VAL A 1 176 ? 4.528 8.594 -1.092 1.00 76.50 176 VAL A C 1
ATOM 1349 O O . VAL A 1 176 ? 3.694 9.192 -0.416 1.00 76.50 176 VAL A O 1
ATOM 1352 N N . VAL A 1 177 ? 4.458 8.528 -2.420 1.00 81.69 177 VAL A N 1
ATOM 1353 C CA . VAL A 1 177 ? 3.452 9.214 -3.241 1.00 81.69 177 VAL A CA 1
ATOM 1354 C C . VAL A 1 177 ? 2.355 8.239 -3.653 1.00 81.69 177 VAL A C 1
ATOM 1356 O O . VAL A 1 177 ? 2.644 7.167 -4.181 1.00 81.69 177 VAL A O 1
ATOM 1359 N N . THR A 1 178 ? 1.090 8.613 -3.462 1.00 84.81 178 THR A N 1
ATOM 1360 C CA . THR A 1 178 ? -0.056 7.861 -3.995 1.00 84.81 178 THR A CA 1
ATOM 1361 C C . THR A 1 178 ? -0.212 8.153 -5.488 1.00 84.81 178 THR A C 1
ATOM 1363 O O . THR A 1 178 ? -0.458 9.291 -5.875 1.00 84.81 178 THR A O 1
ATOM 1366 N N . VAL A 1 179 ? -0.071 7.127 -6.326 1.00 85.31 179 VAL A N 1
ATOM 1367 C CA . VAL A 1 179 ? -0.147 7.223 -7.799 1.00 85.31 179 VAL A CA 1
ATOM 1368 C C . VAL A 1 179 ? -1.419 6.611 -8.373 1.00 85.31 179 VAL A C 1
ATOM 1370 O O . VAL A 1 179 ? -1.703 6.775 -9.550 1.00 85.31 179 VAL A O 1
ATOM 1373 N N . PHE A 1 180 ? -2.196 5.920 -7.546 1.00 85.81 180 PHE A N 1
ATOM 1374 C CA . PHE A 1 180 ? -3.540 5.463 -7.869 1.00 85.81 180 PHE A CA 1
ATOM 1375 C C . PHE A 1 180 ? -4.359 5.429 -6.587 1.00 85.81 180 PHE A C 1
ATOM 1377 O O . PHE A 1 180 ? -3.850 4.996 -5.551 1.00 85.81 180 PHE A O 1
ATOM 1384 N N . ASN A 1 181 ? -5.602 5.891 -6.662 1.00 82.00 181 ASN A N 1
ATOM 1385 C CA . ASN A 1 181 ? -6.568 5.807 -5.581 1.00 82.00 181 ASN A CA 1
ATOM 1386 C C . ASN A 1 181 ? -7.966 5.604 -6.171 1.00 82.00 181 ASN A C 1
ATOM 1388 O O . ASN A 1 181 ? -8.436 6.447 -6.936 1.00 82.00 181 ASN A O 1
ATOM 1392 N N . ASP A 1 182 ? -8.612 4.504 -5.810 1.00 77.94 182 ASP A N 1
ATOM 1393 C CA . ASP A 1 182 ? -9.991 4.216 -6.162 1.00 77.94 182 ASP A CA 1
ATOM 1394 C C . ASP A 1 182 ? -10.918 5.057 -5.281 1.00 77.94 182 ASP A C 1
ATOM 1396 O O . ASP A 1 182 ? -11.262 4.695 -4.157 1.00 77.94 182 ASP A O 1
ATOM 1400 N N . LEU A 1 183 ? -11.312 6.215 -5.809 1.00 72.44 183 LEU A N 1
ATOM 1401 C CA . LEU A 1 183 ? -12.198 7.154 -5.123 1.00 72.44 183 LEU A CA 1
ATOM 1402 C C . LEU A 1 183 ? -13.625 6.618 -4.941 1.00 72.44 183 LEU A C 1
ATOM 1404 O O . LEU A 1 183 ? -14.417 7.263 -4.259 1.00 72.44 183 LEU A O 1
ATOM 1408 N N . SER A 1 184 ? -13.969 5.469 -5.535 1.00 70.44 184 SER A N 1
ATOM 1409 C CA . SER A 1 184 ? -15.268 4.834 -5.301 1.00 70.44 184 SER A CA 1
ATOM 1410 C C . SER A 1 184 ? -15.378 4.190 -3.915 1.00 70.44 184 SER A C 1
ATOM 1412 O O 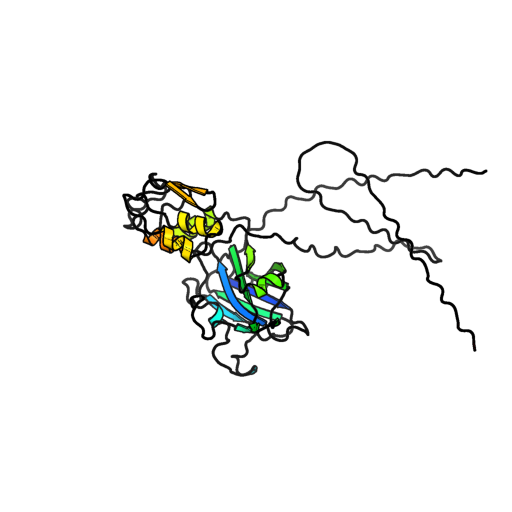. SER A 1 184 ? -16.482 3.845 -3.493 1.00 70.44 184 SER A O 1
ATOM 1414 N N . ILE A 1 185 ? -14.267 4.069 -3.177 1.00 74.38 185 ILE A N 1
ATOM 1415 C CA . ILE A 1 185 ? -14.232 3.440 -1.857 1.00 74.38 185 ILE A CA 1
ATOM 1416 C C . ILE A 1 185 ? -13.834 4.474 -0.810 1.00 74.38 185 ILE A C 1
ATOM 1418 O O . ILE A 1 185 ? -12.770 5.092 -0.876 1.00 74.38 185 ILE A O 1
ATOM 1422 N N . SER A 1 186 ? -14.703 4.661 0.181 1.00 83.19 186 SER A N 1
ATOM 1423 C CA . SER A 1 186 ? -14.454 5.617 1.252 1.00 83.19 186 SER A CA 1
ATOM 1424 C C . SER A 1 186 ? -13.407 5.084 2.248 1.00 83.19 186 SER A C 1
ATOM 1426 O O . SER A 1 186 ? -13.300 3.865 2.442 1.00 83.19 186 SER A O 1
ATOM 1428 N N . PRO A 1 187 ? -12.642 5.962 2.924 1.00 83.88 187 PRO A N 1
ATOM 1429 C CA . PRO A 1 187 ? -11.721 5.553 3.982 1.00 83.88 187 PRO A CA 1
ATOM 1430 C C . PRO A 1 187 ? -12.380 4.704 5.073 1.00 83.88 187 PRO A C 1
ATOM 1432 O O . PRO A 1 187 ? -11.765 3.769 5.577 1.00 83.88 187 PRO A O 1
ATOM 1435 N N . GLU A 1 188 ? -13.634 4.998 5.414 1.00 88.31 188 GLU A N 1
ATOM 1436 C CA . GLU A 1 188 ? -14.423 4.243 6.385 1.00 88.31 188 GLU A CA 1
ATOM 1437 C C . GLU A 1 188 ? -14.624 2.799 5.924 1.00 88.31 188 GLU A C 1
ATOM 1439 O O . GLU A 1 188 ? -14.333 1.876 6.682 1.00 88.31 188 GLU A O 1
ATOM 1444 N N . ALA A 1 189 ? -15.047 2.596 4.671 1.00 86.06 189 ALA A N 1
ATOM 1445 C CA . ALA A 1 189 ? -15.256 1.265 4.108 1.00 86.06 189 ALA A CA 1
ATOM 1446 C C . ALA A 1 189 ? -13.946 0.464 4.027 1.00 86.06 189 ALA A C 1
ATOM 1448 O O . ALA A 1 189 ? -13.910 -0.708 4.402 1.00 86.06 189 ALA A O 1
ATOM 1449 N N . MET A 1 190 ? -12.849 1.104 3.605 1.00 83.81 190 MET A N 1
ATOM 1450 C CA . MET A 1 190 ? -11.534 0.455 3.558 1.00 83.81 190 MET A CA 1
ATOM 1451 C C . MET A 1 190 ? -11.050 0.036 4.944 1.00 83.81 190 MET A C 1
ATOM 1453 O O . MET A 1 190 ? -10.599 -1.091 5.138 1.00 83.81 190 MET A O 1
ATOM 1457 N N . CYS A 1 191 ? -11.138 0.944 5.915 1.00 90.81 191 CYS A N 1
ATOM 1458 C CA . CYS A 1 191 ? -10.708 0.672 7.278 1.00 90.81 191 CYS A CA 1
ATOM 1459 C C . CYS A 1 191 ? -11.563 -0.405 7.943 1.00 90.81 191 CYS A C 1
ATOM 1461 O O . CYS A 1 191 ? -11.022 -1.243 8.665 1.00 90.81 191 CYS A O 1
ATOM 1463 N N . ALA A 1 192 ? -12.871 -0.409 7.682 1.00 92.00 192 ALA A N 1
ATOM 1464 C CA . ALA A 1 192 ? -13.780 -1.422 8.188 1.00 92.00 192 ALA A CA 1
ATOM 1465 C C . ALA A 1 192 ? -13.389 -2.825 7.703 1.00 92.00 192 ALA A C 1
ATOM 1467 O O . ALA A 1 192 ? -13.210 -3.735 8.514 1.00 92.00 192 ALA A O 1
ATOM 1468 N N . GLU A 1 193 ? -13.200 -2.993 6.392 1.00 87.81 193 GLU A N 1
ATOM 1469 C CA . GLU A 1 193 ? -12.905 -4.304 5.808 1.00 87.81 193 GLU A CA 1
ATOM 1470 C C . GLU A 1 193 ? -11.498 -4.804 6.177 1.00 87.81 193 GLU A C 1
ATOM 1472 O O . GLU A 1 193 ? -11.321 -5.986 6.496 1.00 87.81 193 GLU A O 1
ATOM 1477 N N . ALA A 1 194 ? -10.510 -3.904 6.247 1.00 86.00 194 ALA A N 1
ATOM 1478 C CA . ALA A 1 194 ? -9.162 -4.244 6.704 1.00 86.00 194 ALA A CA 1
ATOM 1479 C C . ALA A 1 194 ? -9.195 -4.815 8.114 1.00 86.00 194 ALA A C 1
ATOM 1481 O O . ALA A 1 194 ? -8.699 -5.909 8.384 1.00 86.00 194 ALA A O 1
ATOM 1482 N N . CYS A 1 195 ? -9.822 -4.085 9.026 1.00 92.19 195 CYS A N 1
ATOM 1483 C CA . CYS A 1 195 ? -9.869 -4.454 10.428 1.00 92.19 195 CYS A CA 1
ATOM 1484 C C . CYS A 1 195 ? -10.670 -5.733 10.671 1.00 92.19 195 CYS A C 1
ATOM 1486 O O . CYS A 1 195 ? -10.231 -6.581 11.455 1.00 92.19 195 CYS A O 1
ATOM 1488 N N . LYS A 1 196 ? -11.756 -5.934 9.921 1.00 91.56 196 LYS A N 1
ATOM 1489 C CA . LYS A 1 196 ? -12.499 -7.193 9.896 1.00 91.56 196 LYS A CA 1
ATOM 1490 C C . LYS A 1 196 ? -11.631 -8.370 9.447 1.00 91.56 196 LYS A C 1
ATOM 1492 O O . LYS A 1 196 ? -11.639 -9.408 10.107 1.00 91.56 196 LYS A O 1
ATOM 1497 N N . THR A 1 197 ? -10.827 -8.200 8.396 1.00 86.44 197 THR A N 1
ATOM 1498 C CA . THR A 1 197 ? -9.891 -9.230 7.904 1.00 86.44 197 THR A CA 1
ATOM 1499 C C . THR A 1 197 ? -8.840 -9.603 8.957 1.00 86.44 197 THR A C 1
ATOM 1501 O O . THR A 1 197 ? -8.484 -10.771 9.101 1.00 86.44 197 THR A O 1
ATOM 1504 N N . TYR A 1 198 ? -8.397 -8.641 9.772 1.00 87.06 198 TYR A N 1
ATOM 1505 C CA . TYR A 1 198 ? -7.505 -8.890 10.914 1.00 87.06 198 TYR A CA 1
ATOM 1506 C C . TYR A 1 198 ? -8.218 -9.459 12.161 1.00 87.06 198 TYR A C 1
ATOM 1508 O O . TYR A 1 198 ? -7.588 -9.628 13.212 1.00 87.06 198 TYR A O 1
ATOM 1516 N N . GLY A 1 199 ? -9.512 -9.779 12.064 1.00 90.62 199 GLY A N 1
ATOM 1517 C CA . GLY A 1 199 ? -10.307 -10.377 13.137 1.00 90.62 199 GLY A CA 1
ATOM 1518 C C . GLY A 1 199 ? -10.747 -9.3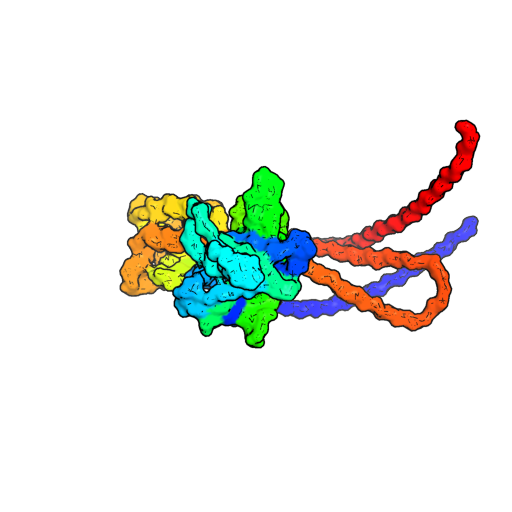90 14.219 1.00 90.62 199 GLY A C 1
ATOM 1519 O O . GLY A 1 199 ? -11.012 -9.811 15.345 1.00 90.62 199 GLY A O 1
ATOM 1520 N N . PHE A 1 200 ? -10.787 -8.092 13.908 1.00 94.75 200 PHE A N 1
ATOM 1521 C CA . PHE A 1 200 ? -11.334 -7.056 14.783 1.00 94.75 200 PHE A CA 1
ATOM 1522 C C . PHE A 1 200 ? -12.779 -6.696 14.400 1.00 94.75 200 PHE A C 1
ATOM 1524 O O . PHE A 1 200 ? -13.232 -6.921 13.280 1.00 94.75 200 PHE A O 1
ATOM 1531 N N . CYS A 1 201 ? -13.487 -6.103 15.353 1.00 94.50 201 CYS A N 1
ATOM 1532 C CA . CYS A 1 201 ? -14.847 -5.562 15.249 1.00 94.50 201 CYS A CA 1
ATOM 1533 C C . CYS A 1 201 ? -14.854 -4.108 15.738 1.00 94.50 201 CYS A C 1
ATOM 1535 O O . CYS A 1 201 ? -13.793 -3.524 15.988 1.00 94.50 201 CYS A O 1
ATOM 1537 N N . CYS A 1 202 ? -16.047 -3.529 15.895 1.00 95.75 202 CYS A N 1
ATOM 1538 C CA . CYS A 1 202 ? -16.252 -2.090 15.983 1.00 95.75 202 CYS A CA 1
ATOM 1539 C C . CYS A 1 202 ? -15.677 -1.408 14.742 1.00 95.75 202 CYS A C 1
ATOM 1541 O O . CYS A 1 202 ? -14.901 -0.459 14.843 1.00 95.75 202 CYS A O 1
ATOM 1543 N N . ASN A 1 203 ? -16.013 -1.956 13.569 1.00 95.19 203 ASN A N 1
ATOM 1544 C CA . ASN A 1 203 ? -15.449 -1.547 12.286 1.00 95.19 203 ASN A CA 1
ATOM 1545 C C . ASN A 1 203 ? -16.060 -0.252 11.717 1.00 95.19 203 ASN A C 1
ATOM 1547 O O . ASN A 1 203 ? -15.597 0.234 10.693 1.00 95.19 203 ASN A O 1
ATOM 1551 N N . ASP A 1 204 ? -17.011 0.368 12.416 1.00 95.62 204 ASP A N 1
ATOM 1552 C CA . ASP A 1 204 ? -17.459 1.740 12.158 1.00 95.62 204 ASP A CA 1
ATOM 1553 C C . ASP A 1 204 ? -16.502 2.741 12.848 1.00 95.62 204 ASP A C 1
ATOM 1555 O O . ASP A 1 204 ? -16.362 2.705 14.073 1.00 95.62 204 ASP A O 1
ATOM 1559 N N . PRO A 1 205 ? -15.818 3.639 12.113 1.00 94.94 205 PRO A N 1
ATOM 1560 C CA . PRO A 1 205 ? -14.881 4.593 12.707 1.00 94.94 205 PRO A CA 1
ATOM 1561 C C . PRO A 1 205 ? -15.549 5.672 13.577 1.00 94.94 205 PRO A C 1
ATOM 1563 O O . PRO A 1 205 ? -14.859 6.406 14.283 1.00 94.94 205 PRO A O 1
ATOM 1566 N N . TRP A 1 206 ? -16.874 5.781 13.591 1.00 96.06 206 TRP A N 1
ATOM 1567 C CA . TRP A 1 206 ? -17.597 6.748 14.423 1.00 96.06 206 TRP A CA 1
ATOM 1568 C C . TRP A 1 206 ? -18.145 6.130 15.714 1.00 96.06 206 TRP A C 1
ATOM 1570 O O . TRP A 1 206 ? -18.507 6.858 16.646 1.00 96.06 206 TRP A O 1
ATOM 1580 N N . VAL A 1 207 ? -18.129 4.797 15.816 1.00 95.00 207 VAL A N 1
ATOM 1581 C CA . VAL A 1 207 ? -18.678 4.029 16.939 1.00 95.00 207 VAL A CA 1
ATOM 1582 C C . VAL A 1 207 ? -17.580 3.194 17.597 1.00 95.00 207 VAL A C 1
ATOM 1584 O O . VAL A 1 207 ? -17.074 2.234 17.027 1.00 95.00 207 VAL A O 1
ATOM 1587 N N . GLY A 1 208 ? -17.231 3.533 18.836 1.00 93.38 208 GLY A N 1
ATOM 1588 C CA . GLY A 1 208 ? -16.277 2.772 19.646 1.00 93.38 208 GLY A CA 1
ATOM 1589 C C . GLY A 1 208 ? -16.882 2.280 20.958 1.00 93.38 208 GLY A C 1
ATOM 1590 O O . GLY A 1 208 ? -17.916 2.775 21.405 1.00 93.38 208 GLY A O 1
ATOM 1591 N N . SER A 1 209 ? -16.195 1.334 21.597 1.00 93.81 209 SER A N 1
ATOM 1592 C CA . SER A 1 209 ? -16.588 0.714 22.869 1.00 93.81 209 SER A CA 1
ATOM 1593 C C . SER A 1 209 ? -15.390 0.622 23.829 1.00 93.81 209 SER A C 1
ATOM 1595 O O . SER A 1 209 ? -14.233 0.748 23.420 1.00 93.81 209 SER A O 1
ATOM 1597 N N . ASN A 1 210 ? -15.669 0.380 25.113 1.00 93.06 210 ASN A N 1
ATOM 1598 C CA . ASN A 1 210 ? -14.696 0.134 26.185 1.00 93.06 210 ASN A CA 1
ATOM 1599 C C . ASN A 1 210 ? -13.669 1.247 26.428 1.00 93.06 210 ASN A C 1
ATOM 1601 O O . ASN A 1 210 ? -12.622 0.999 27.021 1.00 93.06 210 ASN A O 1
ATOM 1605 N N . GLN A 1 211 ? -13.959 2.480 26.002 1.00 94.94 211 GLN A N 1
ATOM 1606 C CA . GLN A 1 211 ? -13.059 3.637 26.118 1.00 94.94 211 GLN A CA 1
ATOM 1607 C C . GLN A 1 211 ? -11.735 3.484 25.345 1.00 94.94 211 GLN A C 1
ATOM 1609 O O . GLN A 1 211 ? -10.818 4.299 25.500 1.00 94.94 211 GLN A O 1
ATOM 1614 N N . LEU A 1 212 ? -11.644 2.481 24.468 1.00 95.88 212 LEU A N 1
ATOM 1615 C CA . LEU A 1 212 ? -10.488 2.191 23.627 1.00 95.88 212 LEU A CA 1
ATOM 1616 C C . LEU A 1 212 ? -10.739 2.637 22.183 1.00 95.88 212 LEU A C 1
ATOM 1618 O O . LEU A 1 212 ? -11.876 2.688 21.722 1.00 95.88 212 LEU A O 1
ATOM 1622 N N . ILE A 1 213 ? -9.656 2.931 21.463 1.00 97.25 213 ILE A N 1
ATOM 1623 C CA . ILE A 1 213 ? -9.707 3.205 20.023 1.00 97.25 213 ILE A CA 1
ATOM 1624 C C . ILE A 1 213 ? -9.790 1.866 19.279 1.00 97.25 213 ILE A C 1
ATOM 1626 O O . ILE A 1 213 ? -8.928 1.002 19.462 1.00 97.25 213 ILE A O 1
ATOM 1630 N N . SER A 1 214 ? -10.816 1.689 18.445 1.00 96.75 214 SER A N 1
ATOM 1631 C CA . SER A 1 214 ? -10.956 0.498 17.601 1.00 96.75 214 SER A CA 1
ATOM 1632 C C . SER A 1 214 ? -9.927 0.479 16.461 1.00 96.75 214 SER A C 1
ATOM 1634 O O . SER A 1 214 ? -9.255 1.473 16.168 1.00 96.75 214 SER A O 1
ATOM 1636 N N . CYS A 1 215 ? -9.811 -0.663 15.778 1.00 96.88 215 CYS A N 1
ATOM 1637 C CA . CYS A 1 215 ? -8.951 -0.767 14.601 1.00 96.88 215 CYS A CA 1
ATOM 1638 C C . CYS A 1 215 ? -9.407 0.184 13.482 1.00 96.88 215 CYS A C 1
ATOM 1640 O O . CYS A 1 215 ? -8.577 0.905 12.920 1.00 96.88 215 CYS A O 1
ATOM 1642 N N . SER A 1 216 ? -10.711 0.253 13.192 1.00 96.00 216 SER A N 1
ATOM 1643 C CA . SER A 1 216 ? -11.236 1.137 12.143 1.00 96.00 216 SER A CA 1
ATOM 1644 C C . SER A 1 216 ? -11.028 2.610 12.490 1.00 96.00 216 SER A C 1
ATOM 1646 O O . SER A 1 216 ? -10.645 3.384 11.620 1.00 96.00 216 SER A O 1
ATOM 1648 N N . GLN A 1 217 ? -11.182 2.992 13.762 1.00 97.19 217 GLN A N 1
ATOM 1649 C CA . GLN A 1 217 ? -10.954 4.355 14.245 1.00 97.19 217 GLN A CA 1
ATOM 1650 C C . GLN A 1 217 ? -9.504 4.795 14.047 1.00 97.19 217 GLN A C 1
ATOM 1652 O O . GLN A 1 217 ? -9.249 5.848 13.466 1.00 97.19 217 GLN A O 1
ATOM 1657 N N . ALA A 1 218 ? -8.539 3.979 14.477 1.00 97.00 218 ALA A N 1
ATOM 1658 C CA . ALA A 1 218 ? -7.121 4.275 14.285 1.00 97.00 218 ALA A CA 1
ATOM 1659 C C . ALA A 1 218 ? -6.726 4.304 12.796 1.00 97.00 218 ALA A C 1
ATOM 1661 O O . ALA A 1 218 ? -5.960 5.173 12.370 1.00 97.00 218 ALA A O 1
ATOM 1662 N N . CYS A 1 219 ? -7.282 3.398 11.986 1.00 95.19 219 CYS A N 1
ATOM 1663 C CA . CYS A 1 219 ? -7.104 3.422 10.536 1.00 95.19 219 CYS A CA 1
ATOM 1664 C C . CYS A 1 219 ? -7.688 4.704 9.920 1.00 95.19 219 CYS A C 1
ATOM 1666 O O . CYS A 1 219 ? -7.025 5.374 9.133 1.00 95.19 219 CYS A O 1
ATOM 1668 N N . HIS A 1 220 ? -8.882 5.125 10.330 1.00 94.44 220 HIS A N 1
ATOM 1669 C CA . HIS A 1 220 ? -9.486 6.356 9.836 1.00 94.44 220 HIS A CA 1
ATOM 1670 C C . HIS A 1 220 ? -8.662 7.591 10.243 1.00 94.44 220 HIS A C 1
ATOM 1672 O O . HIS A 1 220 ? -8.389 8.447 9.408 1.00 94.44 220 HIS A O 1
ATOM 1678 N N . MET A 1 221 ? -8.130 7.646 11.472 1.00 94.62 221 MET A N 1
ATOM 1679 C CA . MET A 1 221 ? -7.196 8.706 11.891 1.00 94.62 221 MET A CA 1
ATOM 1680 C C . MET A 1 221 ? -5.964 8.789 10.973 1.00 94.62 221 MET A C 1
ATOM 1682 O O . MET A 1 221 ? -5.536 9.889 10.610 1.00 94.62 221 MET A O 1
ATOM 1686 N N . ARG A 1 222 ? -5.400 7.639 10.569 1.00 91.69 222 ARG A N 1
ATOM 1687 C CA . ARG A 1 222 ? -4.326 7.564 9.560 1.00 91.69 222 ARG A CA 1
ATOM 1688 C C . ARG A 1 222 ? -4.791 8.117 8.209 1.00 91.69 222 ARG A C 1
ATOM 1690 O O . ARG A 1 222 ? -4.061 8.907 7.610 1.00 91.69 222 ARG A O 1
ATOM 1697 N N . ALA A 1 223 ? -5.985 7.738 7.750 1.00 87.00 223 ALA A N 1
ATOM 1698 C CA . ALA A 1 223 ? -6.562 8.201 6.484 1.00 87.00 223 ALA A CA 1
ATOM 1699 C C . ALA A 1 223 ? -6.800 9.723 6.462 1.00 87.00 223 ALA A C 1
ATOM 1701 O O . ALA A 1 223 ? -6.574 10.373 5.440 1.00 87.00 223 ALA A O 1
ATOM 1702 N N . SER A 1 224 ? -7.139 10.314 7.612 1.00 87.88 224 SER A N 1
ATOM 1703 C CA . SER A 1 224 ? -7.231 11.766 7.823 1.00 87.88 224 SER A CA 1
ATOM 1704 C C . SER A 1 224 ? -5.863 12.477 7.870 1.00 87.88 224 SER A C 1
ATOM 1706 O O . SER A 1 224 ? -5.789 13.670 8.170 1.00 87.88 224 SER A O 1
ATOM 1708 N N . GLY A 1 225 ? -4.754 11.774 7.605 1.00 85.31 225 GLY A N 1
ATOM 1709 C CA . GLY A 1 225 ? -3.410 12.353 7.509 1.00 85.31 225 GLY A CA 1
ATOM 1710 C C . GLY A 1 225 ? -2.607 12.337 8.810 1.00 85.31 225 GLY A C 1
ATOM 1711 O O . GLY A 1 225 ? -1.683 13.139 8.983 1.00 85.31 225 GLY A O 1
ATOM 1712 N N . LEU A 1 226 ? -2.947 11.465 9.762 1.00 88.12 226 LEU A N 1
ATOM 1713 C CA . LEU A 1 226 ? -2.083 11.192 10.908 1.00 88.12 226 LEU A CA 1
ATOM 1714 C C . LEU A 1 226 ? -0.981 10.196 10.506 1.00 88.12 226 LEU A C 1
ATOM 1716 O O . LEU A 1 226 ? -1.243 9.171 9.874 1.00 88.12 226 LEU A O 1
ATOM 1720 N N . ASN A 1 227 ? 0.272 10.480 10.869 1.00 84.38 227 ASN A N 1
ATOM 1721 C CA . ASN A 1 227 ? 1.366 9.539 10.625 1.00 84.38 227 ASN A CA 1
ATOM 1722 C C . ASN A 1 227 ? 1.301 8.345 11.602 1.00 84.38 227 ASN A C 1
ATOM 1724 O O . ASN A 1 227 ? 0.638 8.405 12.638 1.00 84.38 227 ASN A O 1
ATOM 1728 N N . MET A 1 228 ? 2.010 7.260 11.280 1.00 85.62 228 MET A N 1
ATOM 1729 C CA . MET A 1 228 ? 2.015 6.019 12.069 1.00 85.62 228 MET A CA 1
ATOM 1730 C C . MET A 1 228 ? 2.445 6.227 13.528 1.00 85.62 228 MET A C 1
ATOM 1732 O O . MET A 1 228 ? 1.811 5.693 14.439 1.00 85.62 228 MET A O 1
ATOM 1736 N N . SER A 1 229 ? 3.509 7.004 13.751 1.00 87.56 229 SER A N 1
ATOM 1737 C CA . SER A 1 229 ? 4.059 7.249 15.089 1.00 87.56 229 SER A CA 1
ATOM 1738 C C . SER A 1 229 ? 3.046 7.986 15.966 1.00 87.56 229 SER A C 1
ATOM 1740 O O . SER A 1 229 ? 2.676 7.498 17.029 1.00 87.56 229 SER A O 1
ATOM 1742 N N . HIS A 1 230 ? 2.496 9.095 15.466 1.00 91.19 230 HIS A N 1
ATOM 1743 C CA . HIS A 1 230 ? 1.474 9.877 16.161 1.00 91.19 230 HIS A CA 1
ATOM 1744 C C . HIS A 1 230 ? 0.158 9.121 16.325 1.00 91.19 230 HIS A C 1
ATOM 1746 O O . HIS A 1 230 ? -0.534 9.333 17.308 1.00 91.19 230 HIS A O 1
ATOM 1752 N N . CYS A 1 231 ? -0.208 8.241 15.392 1.00 95.25 231 CYS A N 1
ATOM 1753 C CA . CYS A 1 231 ? -1.356 7.362 15.593 1.00 95.25 231 CYS A CA 1
ATOM 1754 C C . CYS A 1 231 ? -1.111 6.420 16.776 1.00 95.25 231 CYS A C 1
ATOM 1756 O O . CYS A 1 231 ? -1.944 6.303 17.670 1.00 95.25 231 CYS A O 1
ATOM 1758 N N . SER A 1 232 ? 0.068 5.798 16.818 1.00 95.44 232 SER A N 1
ATOM 1759 C CA . SER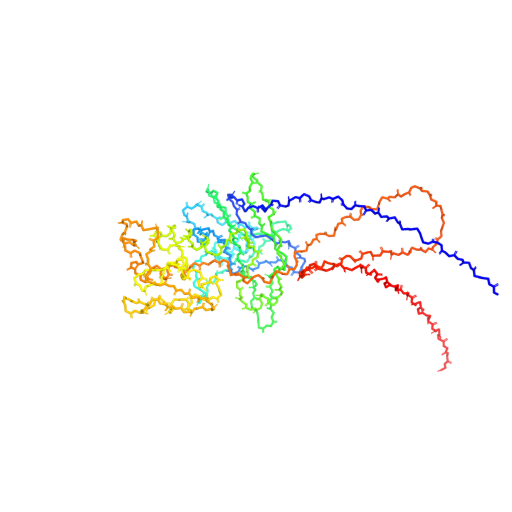 A 1 232 ? 0.406 4.794 17.828 1.00 95.44 232 SER A CA 1
ATOM 1760 C C . SER A 1 232 ? 0.476 5.375 19.242 1.00 95.44 232 SER A C 1
ATOM 1762 O O . SER A 1 232 ? 0.121 4.685 20.194 1.00 95.44 232 SER A O 1
ATOM 1764 N N . THR A 1 233 ? 0.874 6.642 19.407 1.00 96.00 233 THR A N 1
ATOM 1765 C CA . THR A 1 233 ? 0.882 7.293 20.730 1.00 96.00 233 THR A CA 1
ATOM 1766 C C . THR A 1 233 ? -0.523 7.491 21.304 1.00 96.00 233 THR A C 1
ATOM 1768 O O . THR A 1 233 ? -0.676 7.518 22.523 1.00 96.00 233 THR A O 1
ATOM 1771 N N . LEU A 1 234 ? -1.561 7.561 20.461 1.00 96.56 234 LEU A N 1
ATOM 1772 C CA . LEU A 1 234 ? -2.955 7.664 20.907 1.00 96.56 234 LEU A CA 1
ATOM 1773 C C . LEU A 1 234 ? -3.502 6.338 21.449 1.00 96.56 234 LEU A C 1
ATOM 1775 O O . LEU A 1 234 ? -4.503 6.346 22.162 1.00 96.56 234 LEU A O 1
ATOM 1779 N N . CYS A 1 235 ? -2.861 5.206 21.139 1.00 96.75 235 CYS A N 1
ATOM 1780 C CA . CYS A 1 235 ? -3.347 3.878 21.514 1.00 96.75 235 CYS A CA 1
ATOM 1781 C C . CYS A 1 235 ? -3.201 3.550 23.002 1.00 96.75 235 CYS A C 1
ATOM 1783 O O . CYS A 1 235 ? -3.802 2.579 23.457 1.00 96.75 235 CYS A O 1
ATOM 1785 N N . ALA A 1 236 ? -2.456 4.351 23.770 1.00 94.19 236 ALA A N 1
ATOM 1786 C CA . ALA A 1 236 ? -2.260 4.181 25.210 1.00 94.19 236 ALA A CA 1
ATOM 1787 C C . ALA A 1 236 ? -3.511 4.577 26.029 1.00 94.19 236 ALA A C 1
ATOM 1789 O O . ALA A 1 236 ? -3.446 5.391 26.948 1.00 94.19 236 ALA A O 1
ATOM 1790 N N . ARG A 1 237 ? -4.667 4.003 25.679 1.00 93.25 237 ARG A N 1
ATOM 1791 C CA . ARG A 1 237 ? -5.956 4.175 26.358 1.00 93.25 237 ARG A CA 1
ATOM 1792 C C . ARG A 1 237 ? -6.297 2.948 27.190 1.00 93.25 237 ARG A C 1
ATOM 1794 O O . ARG A 1 237 ? -5.873 1.833 26.902 1.00 93.25 237 ARG A O 1
ATOM 1801 N N . ASN A 1 238 ? -7.090 3.153 28.223 1.00 89.44 238 ASN A N 1
ATOM 1802 C CA . ASN A 1 238 ? -7.619 2.128 29.112 1.00 89.44 238 ASN A CA 1
ATOM 1803 C C . ASN A 1 238 ? -9.100 2.413 29.408 1.00 89.44 238 ASN A C 1
ATOM 1805 O O . ASN A 1 238 ? -9.660 3.408 28.944 1.00 89.44 238 ASN A O 1
ATOM 1809 N N . THR A 1 239 ? -9.718 1.568 30.230 1.00 83.75 239 THR A N 1
ATOM 1810 C CA . THR A 1 239 ? -11.131 1.665 30.637 1.00 83.75 239 THR A CA 1
ATOM 1811 C C . THR A 1 239 ? -11.466 2.885 31.509 1.00 83.75 239 THR A C 1
ATOM 1813 O O . THR A 1 239 ? -12.578 2.971 32.019 1.00 83.75 239 THR A O 1
ATOM 1816 N N . SER A 1 240 ? -10.530 3.819 31.695 1.00 89.81 240 SER A N 1
ATOM 1817 C CA . SER A 1 240 ? -10.721 5.090 32.406 1.00 89.81 240 SER A CA 1
ATOM 1818 C C . SER A 1 240 ? -10.304 6.304 31.562 1.00 89.81 240 SER A C 1
ATOM 1820 O O . SER A 1 240 ? -10.183 7.410 32.081 1.00 89.81 240 SER A O 1
ATOM 1822 N N . SER A 1 241 ? -10.047 6.120 30.262 1.00 92.31 241 SER A N 1
ATOM 1823 C CA . SER A 1 241 ? -9.563 7.176 29.355 1.00 92.31 241 SER A CA 1
ATOM 1824 C C . SER A 1 241 ? -10.669 8.082 28.792 1.00 92.31 241 SER A C 1
ATOM 1826 O O . SER A 1 241 ? -10.397 8.960 27.968 1.00 92.31 241 SER A O 1
ATOM 1828 N N . GLY A 1 242 ? -11.920 7.866 29.197 1.00 94.25 242 GLY A N 1
ATOM 1829 C CA . GLY A 1 242 ? -13.076 8.643 28.769 1.00 94.25 242 GLY A CA 1
ATOM 1830 C C . GLY A 1 242 ? -13.658 8.204 27.424 1.00 94.25 242 GLY A C 1
ATOM 1831 O O . GLY A 1 242 ? -13.149 7.315 26.740 1.00 94.25 242 GLY A O 1
ATOM 1832 N N . CYS A 1 243 ? -14.759 8.849 27.044 1.00 96.31 243 CYS A N 1
ATOM 1833 C CA . CYS A 1 243 ? -15.622 8.402 25.950 1.00 96.31 243 CYS A CA 1
ATOM 1834 C C . CYS A 1 243 ? -15.422 9.135 24.622 1.00 96.31 243 CYS A C 1
ATOM 1836 O O . CYS A 1 243 ? -16.101 8.791 23.657 1.00 96.31 243 CYS A O 1
ATOM 1838 N N . ALA A 1 244 ? -14.541 10.135 24.561 1.00 95.44 244 ALA A N 1
ATOM 1839 C CA . ALA A 1 244 ? -14.347 10.936 23.360 1.00 95.44 244 ALA A CA 1
ATOM 1840 C C . ALA A 1 244 ? -12.889 11.362 23.159 1.00 95.44 244 ALA A C 1
ATOM 1842 O O . ALA A 1 244 ? -12.137 11.521 24.123 1.00 95.44 244 ALA A O 1
ATOM 1843 N N . LEU A 1 245 ? -12.502 11.560 21.898 1.00 95.94 245 LEU A N 1
ATOM 1844 C CA . LEU A 1 245 ? -11.226 12.154 21.498 1.00 95.94 245 LEU A CA 1
ATOM 1845 C C . LEU A 1 245 ? -11.395 12.878 20.161 1.00 95.94 245 LEU A C 1
ATOM 1847 O O . LEU A 1 245 ? -11.979 12.329 19.228 1.00 95.94 245 LEU A O 1
ATOM 1851 N N . SER A 1 246 ? -10.832 14.079 20.054 1.00 95.88 246 SER A N 1
ATOM 1852 C CA . SER A 1 246 ? -10.781 14.826 18.798 1.00 95.88 246 SER A CA 1
ATOM 1853 C C . SER A 1 246 ? -9.407 14.679 18.148 1.00 95.88 246 SER A C 1
ATOM 1855 O O . SER A 1 246 ? -8.387 14.983 18.764 1.00 95.88 246 SER A O 1
ATOM 1857 N N . VAL A 1 247 ? -9.367 14.233 16.893 1.00 93.94 247 VAL A N 1
ATOM 1858 C CA . VAL A 1 247 ? -8.129 14.041 16.122 1.00 93.94 247 VAL A CA 1
ATOM 1859 C C . VAL A 1 247 ? -8.335 14.586 14.718 1.00 93.94 247 VAL A C 1
ATOM 1861 O O . VAL A 1 247 ? -9.277 14.191 14.038 1.00 93.94 247 VAL A O 1
ATOM 1864 N N . LYS A 1 248 ? -7.450 15.485 14.265 1.00 89.38 248 LYS A N 1
ATOM 1865 C CA . LYS A 1 248 ? -7.481 16.048 12.898 1.00 89.38 248 LYS A CA 1
ATOM 1866 C C . LYS A 1 248 ? -8.854 16.624 12.489 1.00 89.38 248 LYS A C 1
ATOM 1868 O O . LYS A 1 248 ? -9.247 16.520 11.338 1.00 89.38 248 LYS A O 1
ATOM 1873 N N . GLY A 1 249 ? -9.579 17.234 13.431 1.00 89.12 249 GLY A N 1
ATOM 1874 C CA . GLY A 1 249 ? -10.905 17.822 13.183 1.00 89.12 249 GLY A CA 1
ATOM 1875 C C . GLY A 1 249 ? -12.074 16.831 13.226 1.00 89.12 249 GLY A C 1
ATOM 1876 O O . GLY A 1 249 ? -13.218 17.242 13.075 1.00 89.12 249 GLY A O 1
ATOM 1877 N N . HIS A 1 250 ? -11.805 15.550 13.480 1.00 93.94 250 HIS A N 1
ATOM 1878 C CA . HIS A 1 250 ? -12.815 14.512 13.651 1.00 93.94 250 HIS A CA 1
ATOM 1879 C C . HIS A 1 250 ? -13.016 14.177 15.129 1.00 93.94 250 HIS A C 1
ATOM 1881 O O . HIS A 1 250 ? -12.047 14.142 15.890 1.00 93.94 250 HIS A O 1
ATOM 1887 N N . ASN A 1 251 ? -14.258 13.886 15.518 1.00 96.38 251 ASN A N 1
ATOM 1888 C CA . ASN A 1 251 ? -14.621 13.483 16.876 1.00 96.38 251 ASN A CA 1
ATOM 1889 C C . ASN A 1 251 ? -14.933 11.987 16.908 1.00 96.38 251 ASN A C 1
ATOM 1891 O O . ASN A 1 251 ? -15.833 11.525 16.212 1.00 96.38 251 ASN A O 1
ATOM 1895 N N . TYR A 1 252 ? -14.206 11.249 17.740 1.00 96.94 252 TYR A N 1
ATOM 1896 C CA . TYR A 1 252 ? -14.358 9.807 17.906 1.00 96.94 252 TYR A CA 1
ATOM 1897 C C . TYR A 1 252 ? -15.061 9.507 19.228 1.00 96.94 252 TYR A C 1
ATOM 1899 O O . TYR A 1 252 ? -14.717 10.112 20.245 1.00 96.94 252 TYR A O 1
ATOM 1907 N N . SER A 1 253 ? -16.026 8.581 19.213 1.00 96.06 253 SER A N 1
ATOM 1908 C CA . SER A 1 253 ? -16.740 8.096 20.403 1.00 96.06 253 SER A CA 1
ATOM 1909 C C . SER A 1 253 ? -16.242 6.707 20.825 1.00 96.06 253 SER A C 1
ATOM 1911 O O . SER A 1 253 ? -15.873 5.906 19.968 1.00 96.06 253 SER A O 1
ATOM 1913 N N . PHE A 1 254 ? -16.220 6.408 22.130 1.00 96.12 254 PHE A N 1
ATOM 1914 C CA . PHE A 1 254 ? -15.661 5.153 22.673 1.00 96.12 254 PHE A CA 1
ATOM 1915 C C . PHE A 1 254 ? -16.530 4.450 23.728 1.00 96.12 254 PHE A C 1
ATOM 1917 O O . PHE A 1 254 ? -16.073 3.502 24.362 1.00 96.12 254 PHE A O 1
ATOM 1924 N N . CYS A 1 255 ? -17.749 4.927 23.974 1.00 94.88 255 CYS A N 1
ATOM 1925 C CA . CYS A 1 255 ? -18.648 4.383 25.004 1.00 94.88 255 CYS A CA 1
ATOM 1926 C C . CYS A 1 255 ? -20.007 3.967 24.436 1.00 94.88 255 CYS A C 1
ATOM 1928 O O . CYS A 1 255 ? -21.017 3.995 25.134 1.00 94.88 255 CYS A O 1
ATOM 1930 N N . SER A 1 256 ? -20.021 3.613 23.158 1.00 94.38 256 SER A N 1
ATOM 1931 C CA . SER A 1 256 ? -21.191 3.121 22.445 1.00 94.38 256 SER A CA 1
ATOM 1932 C C . SER A 1 256 ? -21.160 1.592 22.380 1.00 94.38 256 SER A C 1
ATOM 1934 O O . SER A 1 256 ? -20.209 0.946 22.818 1.00 94.38 256 SER A O 1
ATOM 1936 N N . SER A 1 257 ? -22.217 0.997 21.829 1.00 93.56 257 SER A N 1
ATOM 1937 C CA . SER A 1 257 ? -22.249 -0.430 21.494 1.00 93.56 257 SER A CA 1
ATOM 1938 C C . SER A 1 257 ? -22.045 -0.611 19.996 1.00 93.56 257 SER A C 1
ATOM 1940 O O . SER A 1 257 ? -22.681 0.074 19.198 1.00 93.56 257 SER A O 1
ATOM 1942 N N . CYS A 1 258 ? -21.156 -1.526 19.622 1.00 95.12 258 CYS A N 1
ATOM 1943 C CA . CYS A 1 258 ? -20.886 -1.842 18.222 1.00 95.12 258 CYS A CA 1
ATOM 1944 C C . CYS A 1 258 ? -21.916 -2.851 17.699 1.00 95.12 258 CYS A C 1
ATOM 1946 O O . CYS A 1 258 ? -22.440 -3.662 18.462 1.00 95.12 258 CYS A O 1
ATOM 1948 N N . THR A 1 259 ? -22.212 -2.805 16.404 1.00 94.94 259 THR A N 1
ATOM 1949 C CA . THR A 1 259 ? -23.211 -3.680 15.766 1.00 94.94 259 THR A CA 1
ATOM 1950 C C . THR A 1 259 ? -22.615 -4.984 15.232 1.00 94.94 259 THR A C 1
ATOM 1952 O O . THR A 1 259 ? -23.348 -5.936 14.986 1.00 94.94 259 THR A O 1
ATOM 1955 N N . ASP A 1 260 ? -21.292 -5.055 15.088 1.00 93.62 260 ASP A N 1
ATOM 1956 C CA . ASP A 1 260 ? -20.532 -6.163 14.500 1.00 93.62 260 ASP A CA 1
ATOM 1957 C C . ASP A 1 260 ? -19.812 -7.026 15.555 1.00 93.62 260 ASP A C 1
ATOM 1959 O O . ASP A 1 260 ? -18.728 -7.564 15.314 1.00 93.62 260 ASP A O 1
ATOM 1963 N N . LEU A 1 261 ? -20.401 -7.155 16.748 1.00 93.44 261 LEU A N 1
ATOM 1964 C CA . LEU A 1 261 ? -19.854 -7.994 17.815 1.00 93.44 261 LEU A CA 1
ATOM 1965 C C . LEU A 1 261 ? -19.908 -9.478 17.436 1.00 93.44 261 LEU A C 1
ATOM 1967 O O . LEU A 1 261 ? -20.845 -9.955 16.796 1.00 93.44 261 LEU A O 1
ATOM 1971 N N . THR A 1 262 ? -18.905 -10.228 17.883 1.00 90.81 262 THR A N 1
ATOM 1972 C CA . THR A 1 262 ? -18.821 -11.681 17.695 1.00 90.81 262 THR A CA 1
ATOM 1973 C C . THR A 1 262 ? -18.413 -12.348 19.003 1.00 90.81 262 THR A C 1
ATOM 1975 O O . THR A 1 262 ? -17.924 -11.689 19.917 1.00 90.81 262 THR A O 1
ATOM 1978 N N . ASN A 1 263 ? -18.542 -13.673 19.084 1.00 90.19 263 ASN A N 1
ATOM 1979 C CA . ASN A 1 263 ? -18.138 -14.445 20.266 1.00 90.19 263 ASN A CA 1
ATOM 1980 C C . ASN A 1 263 ? -16.611 -14.598 20.415 1.00 90.19 263 ASN A C 1
ATOM 1982 O O . ASN A 1 263 ? -16.151 -15.334 21.286 1.00 90.19 263 ASN A O 1
ATOM 1986 N N . SER A 1 264 ? -15.809 -13.950 19.563 1.00 89.38 264 SER A N 1
ATOM 1987 C CA . SER A 1 264 ? -14.355 -13.985 19.706 1.00 89.38 264 SER A CA 1
ATOM 1988 C C . SER A 1 264 ? -13.916 -13.143 20.907 1.00 89.38 264 SER A C 1
ATOM 1990 O O . SER A 1 264 ? -14.519 -12.118 21.227 1.00 89.38 264 SER A O 1
ATOM 1992 N N . SER A 1 265 ? -12.816 -13.526 21.555 1.00 89.75 265 SER A N 1
ATOM 1993 C CA . SER A 1 265 ? -12.243 -12.765 22.677 1.00 89.75 265 SER A CA 1
ATOM 1994 C C . SER A 1 265 ? -11.833 -11.338 22.300 1.00 89.75 265 SER A C 1
ATOM 1996 O O . SER A 1 265 ? -11.699 -10.483 23.171 1.00 89.75 265 SER A O 1
ATOM 1998 N N . ARG A 1 266 ? -11.651 -11.062 21.004 1.00 88.94 266 ARG A N 1
ATOM 1999 C CA . ARG A 1 266 ? -11.320 -9.731 20.481 1.00 88.94 266 ARG A CA 1
ATOM 2000 C C . ARG A 1 266 ? -12.546 -8.834 20.321 1.00 88.94 266 ARG A C 1
ATOM 2002 O O . ARG A 1 266 ? -12.363 -7.649 20.057 1.00 88.94 266 ARG A O 1
ATOM 2009 N N . CYS A 1 267 ? -13.748 -9.404 20.458 1.00 90.81 267 CYS A N 1
ATOM 2010 C CA . CYS A 1 267 ? -15.001 -8.784 20.042 1.00 90.81 267 CYS A CA 1
ATOM 2011 C C . CYS A 1 267 ? -16.204 -8.983 20.951 1.00 90.81 267 CYS A C 1
ATOM 2013 O O . CYS A 1 267 ? -17.211 -8.311 20.746 1.00 90.81 267 CYS A O 1
ATOM 2015 N N . SER A 1 268 ? -16.121 -9.850 21.955 1.00 87.62 268 SER A N 1
ATOM 2016 C CA . SER A 1 268 ? -17.252 -10.193 22.826 1.00 87.62 268 SER A CA 1
ATOM 2017 C C . SER A 1 268 ? -17.885 -8.991 23.533 1.00 87.62 268 SER A C 1
ATOM 2019 O O . SER A 1 268 ? -19.073 -9.015 23.844 1.00 87.62 268 SER A O 1
ATOM 2021 N N . HIS A 1 269 ? -17.119 -7.919 23.750 1.00 87.75 269 HIS A N 1
ATOM 2022 C CA . HIS A 1 269 ? -17.587 -6.696 24.408 1.00 87.75 269 HIS A CA 1
ATOM 2023 C C . HIS A 1 269 ? -17.233 -5.425 23.615 1.00 87.75 269 HIS A C 1
ATOM 2025 O O . HIS A 1 269 ? -17.149 -4.335 24.174 1.00 87.75 269 HIS A O 1
ATOM 2031 N N . GLY A 1 270 ? -16.988 -5.544 22.308 1.00 92.12 270 GLY A N 1
ATOM 2032 C CA . GLY A 1 270 ? -16.486 -4.457 21.464 1.00 92.12 270 GLY A CA 1
ATOM 2033 C C . GLY A 1 270 ? -14.963 -4.449 21.405 1.00 92.12 270 GLY A C 1
ATOM 2034 O O . GLY A 1 270 ? -14.356 -5.484 21.154 1.00 92.12 270 GLY A O 1
ATOM 2035 N N . VAL A 1 271 ? -14.325 -3.299 21.635 1.00 94.81 271 VAL A N 1
ATOM 2036 C CA . VAL A 1 271 ? -12.860 -3.189 21.550 1.00 94.81 271 VAL A CA 1
ATOM 2037 C C . VAL A 1 271 ? -12.220 -3.821 22.788 1.00 94.81 271 VAL A C 1
ATOM 2039 O O . VAL A 1 271 ? -12.284 -3.256 23.876 1.00 94.81 271 VAL A O 1
ATOM 2042 N N . ALA A 1 272 ? -11.624 -5.005 22.643 1.00 91.69 272 ALA A N 1
ATOM 2043 C CA . ALA A 1 272 ? -11.108 -5.770 23.782 1.00 91.69 272 ALA A CA 1
ATOM 2044 C C . ALA A 1 272 ? -9.752 -5.276 24.322 1.00 91.69 272 ALA A C 1
ATOM 2046 O O . ALA A 1 272 ? -9.455 -5.450 25.503 1.00 91.69 272 ALA A O 1
ATOM 2047 N N . SER A 1 273 ? -8.899 -4.691 23.475 1.00 93.56 273 SER A N 1
ATOM 2048 C CA . SER A 1 273 ? -7.553 -4.263 23.871 1.00 93.56 273 SER A CA 1
ATOM 2049 C C . SER A 1 273 ? -6.987 -3.169 22.961 1.00 93.56 273 SER A C 1
ATOM 2051 O O . SER A 1 273 ? -7.486 -2.923 21.860 1.00 93.56 273 SER A O 1
ATOM 2053 N N . GLN A 1 274 ? -5.890 -2.542 23.402 1.00 95.00 274 GLN A N 1
ATOM 2054 C CA . GLN A 1 274 ? -5.133 -1.558 22.613 1.00 95.00 274 GLN A CA 1
ATOM 2055 C C . GLN A 1 274 ? -4.567 -2.139 21.308 1.00 95.00 274 GLN A C 1
ATOM 2057 O O . GLN A 1 274 ? -4.198 -1.393 20.402 1.00 95.00 274 GLN A O 1
ATOM 2062 N N . GLU A 1 275 ? -4.497 -3.468 21.190 1.00 95.12 275 GLU A N 1
ATOM 2063 C CA . GLU A 1 275 ? -4.001 -4.137 19.992 1.00 95.12 275 GLU A CA 1
ATOM 2064 C C . GLU A 1 275 ? -4.812 -3.757 18.748 1.00 95.12 275 GLU A C 1
ATOM 2066 O O . GLU A 1 275 ? -4.228 -3.580 17.678 1.00 95.12 275 GLU A O 1
ATOM 2071 N N . ALA A 1 276 ? -6.127 -3.559 18.903 1.00 95.69 276 ALA A N 1
ATOM 2072 C CA . ALA A 1 276 ? -6.997 -3.083 17.832 1.00 95.69 276 ALA A CA 1
ATOM 2073 C C . ALA A 1 276 ? -6.521 -1.724 17.305 1.00 95.69 276 ALA A C 1
ATOM 2075 O O . ALA A 1 276 ? -6.287 -1.581 16.107 1.00 95.69 276 ALA A O 1
ATOM 2076 N N . CYS A 1 277 ? -6.270 -0.765 18.200 1.00 97.25 277 CYS A N 1
ATOM 2077 C CA . CYS A 1 277 ? -5.733 0.542 17.831 1.00 97.25 277 CYS A CA 1
ATOM 2078 C C . CYS A 1 277 ? -4.396 0.419 17.091 1.00 97.25 277 CYS A C 1
ATOM 2080 O O . CYS A 1 277 ? -4.239 0.963 15.999 1.00 97.25 277 CYS A O 1
ATOM 2082 N N . PHE A 1 278 ? -3.441 -0.351 17.624 1.00 95.56 278 PHE A N 1
ATOM 2083 C CA . PHE A 1 278 ? -2.143 -0.520 16.964 1.00 95.56 278 PHE A CA 1
ATOM 2084 C C . PHE A 1 278 ? -2.264 -1.196 15.590 1.00 95.56 278 PHE A C 1
ATOM 2086 O O . PHE A 1 278 ? -1.522 -0.845 14.670 1.00 95.56 278 PHE A O 1
ATOM 2093 N N . ALA A 1 279 ? -3.185 -2.149 15.428 1.00 93.25 279 ALA A N 1
ATOM 2094 C CA . ALA A 1 279 ? -3.470 -2.770 14.139 1.00 93.25 279 ALA A CA 1
ATOM 2095 C C . ALA A 1 279 ? -4.065 -1.772 13.142 1.00 93.25 279 ALA A C 1
ATOM 2097 O O . ALA A 1 279 ? -3.629 -1.744 11.993 1.00 93.25 279 ALA A O 1
ATOM 2098 N N . GLY A 1 280 ? -4.978 -0.912 13.594 1.00 94.50 280 GLY A N 1
ATOM 2099 C CA . GLY A 1 280 ? -5.523 0.190 12.807 1.00 94.50 280 GLY A CA 1
ATOM 2100 C C . GLY A 1 280 ? -4.456 1.196 12.386 1.00 94.50 280 GLY A C 1
ATOM 2101 O O . GLY A 1 280 ? -4.364 1.549 11.214 1.00 94.50 280 GLY A O 1
ATOM 2102 N N . CYS A 1 281 ? -3.567 1.588 13.303 1.00 93.38 281 CYS A N 1
ATOM 2103 C CA . CYS A 1 281 ? -2.467 2.494 12.984 1.00 93.38 281 CYS A CA 1
ATOM 2104 C C . CYS A 1 281 ? -1.529 1.914 11.924 1.00 93.38 281 CYS A C 1
ATOM 2106 O O . CYS A 1 281 ? -1.049 2.663 11.075 1.00 93.38 281 CYS A O 1
ATOM 2108 N N . ARG A 1 282 ? -1.287 0.595 11.929 1.00 89.00 282 ARG A N 1
ATOM 2109 C CA . ARG A 1 282 ? -0.472 -0.086 10.908 1.00 89.00 282 ARG A CA 1
ATOM 2110 C C . ARG A 1 282 ? -1.126 -0.123 9.526 1.00 89.00 282 ARG A C 1
ATOM 2112 O O . ARG A 1 282 ? -0.413 -0.387 8.556 1.00 89.00 282 ARG A O 1
ATOM 2119 N N . GLN A 1 283 ? -2.426 0.149 9.412 1.00 84.25 283 GLN A N 1
ATOM 2120 C CA . GLN A 1 283 ? -3.076 0.235 8.110 1.00 84.25 283 GLN A CA 1
ATOM 2121 C C . GLN A 1 283 ? -2.537 1.422 7.315 1.00 84.25 283 GLN A C 1
ATOM 2123 O O . GLN A 1 283 ? -2.114 2.439 7.867 1.00 84.25 283 GLN A O 1
ATOM 2128 N N . HIS A 1 284 ? -2.526 1.283 5.994 1.00 70.50 284 HIS A N 1
ATOM 2129 C CA . HIS A 1 284 ? -2.095 2.328 5.068 1.00 70.50 284 HIS A CA 1
ATOM 2130 C C . HIS A 1 284 ? -3.252 2.708 4.145 1.00 70.50 284 HIS A C 1
ATOM 2132 O O . HIS A 1 284 ? -3.158 2.507 2.934 1.00 70.50 284 HIS A O 1
ATOM 2138 N N . PRO A 1 285 ? -4.365 3.222 4.703 1.00 68.19 285 PRO A N 1
ATOM 2139 C CA . PRO A 1 285 ? -5.462 3.682 3.874 1.00 68.19 285 PRO A CA 1
ATOM 2140 C C . PRO A 1 285 ? -4.981 4.847 2.999 1.00 68.19 285 PRO A C 1
ATOM 2142 O O . PRO A 1 285 ? -4.079 5.596 3.409 1.00 68.19 285 PRO A O 1
ATOM 2145 N N . PRO A 1 286 ? -5.557 5.013 1.799 1.00 60.53 286 PRO A N 1
ATOM 2146 C CA . PRO A 1 286 ? -5.300 6.187 0.994 1.00 60.53 286 PRO A CA 1
ATOM 2147 C C . PRO A 1 286 ? -5.639 7.416 1.828 1.00 60.53 286 PRO A C 1
ATOM 2149 O O . PRO A 1 286 ? -6.735 7.556 2.370 1.00 60.53 286 PRO A O 1
ATOM 2152 N N . THR A 1 287 ? -4.670 8.310 1.967 1.00 60.53 287 THR A N 1
ATOM 2153 C CA . THR A 1 287 ? -4.949 9.622 2.530 1.00 60.53 287 THR A CA 1
ATOM 2154 C C . THR A 1 287 ? -5.822 10.384 1.549 1.00 60.53 287 THR A C 1
ATOM 2156 O O . THR A 1 287 ? -5.509 10.431 0.360 1.00 60.53 287 THR A O 1
ATOM 2159 N N . VAL A 1 288 ? -6.860 11.053 2.052 1.00 55.09 288 VAL A N 1
ATOM 2160 C CA . VAL A 1 288 ? -7.755 11.915 1.250 1.00 55.09 288 VAL A CA 1
ATOM 2161 C C . VAL A 1 288 ? -7.000 13.095 0.601 1.00 55.09 288 VAL A C 1
ATOM 2163 O O . VAL A 1 288 ? -7.532 13.806 -0.245 1.00 55.09 288 VAL A O 1
ATOM 2166 N N . ALA A 1 289 ? -5.718 13.280 0.925 1.00 44.75 289 ALA A N 1
ATOM 2167 C CA . ALA A 1 289 ? -4.814 14.167 0.210 1.00 44.75 289 ALA A CA 1
ATOM 2168 C C . ALA A 1 289 ? -4.464 13.610 -1.182 1.00 44.75 289 ALA A C 1
ATOM 2170 O O . ALA A 1 289 ? -3.370 13.098 -1.413 1.00 44.75 289 ALA A O 1
ATOM 2171 N N . VAL A 1 290 ? -5.383 13.758 -2.132 1.00 43.41 290 VAL A N 1
ATOM 2172 C CA . VAL A 1 290 ? -5.013 13.863 -3.539 1.00 43.41 290 VAL A CA 1
ATOM 2173 C C . VAL A 1 290 ? -5.071 15.348 -3.866 1.00 43.41 290 VAL A C 1
ATOM 2175 O O . VAL A 1 290 ? -6.146 15.929 -4.004 1.00 43.41 290 VAL A O 1
ATOM 2178 N N . ALA A 1 291 ? -3.902 15.976 -4.011 1.00 38.03 291 ALA A N 1
ATOM 2179 C CA . ALA A 1 291 ? -3.795 17.044 -4.989 1.00 38.03 291 ALA A CA 1
ATOM 2180 C C . ALA A 1 291 ? -4.133 16.376 -6.323 1.00 38.03 291 ALA A C 1
ATOM 2182 O O . ALA A 1 291 ? -3.287 15.718 -6.926 1.00 38.03 291 ALA A O 1
ATOM 2183 N N . ALA A 1 292 ? -5.408 16.431 -6.709 1.00 37.59 292 ALA A N 1
ATOM 2184 C CA . ALA A 1 292 ? -5.856 16.055 -8.032 1.00 37.59 292 ALA A CA 1
ATOM 2185 C C . ALA A 1 292 ? -5.199 17.047 -8.992 1.00 37.59 292 ALA A C 1
ATOM 2187 O O . ALA A 1 292 ? -5.775 18.070 -9.351 1.00 37.59 292 ALA A O 1
ATOM 2188 N N . LEU A 1 293 ? -3.940 16.792 -9.349 1.00 41.12 293 LEU A N 1
ATOM 2189 C CA . LEU A 1 293 ? -3.390 17.397 -10.541 1.00 41.12 293 LEU A CA 1
ATOM 2190 C C . LEU A 1 293 ? -4.265 16.897 -11.693 1.00 41.12 293 LEU A C 1
ATOM 2192 O O . LEU A 1 293 ? -4.626 15.714 -11.709 1.00 41.12 293 LEU A O 1
ATOM 2196 N N . PRO A 1 294 ? -4.689 17.796 -12.593 1.00 39.09 294 PRO A N 1
ATOM 2197 C CA . PRO A 1 294 ? -5.682 17.474 -13.599 1.00 39.09 294 PRO A CA 1
ATOM 2198 C C . PRO A 1 294 ? -5.219 16.250 -14.384 1.00 39.09 294 PRO A C 1
ATOM 2200 O O . PRO A 1 294 ? -4.109 16.231 -14.919 1.00 39.09 294 PRO A O 1
ATOM 2203 N N . VAL A 1 295 ? -6.080 15.230 -14.432 1.00 41.00 295 VAL A N 1
ATOM 2204 C CA . VAL A 1 295 ? -5.941 14.105 -15.356 1.00 41.00 295 VAL A CA 1
ATOM 2205 C C . VAL A 1 295 ? -5.698 14.709 -16.734 1.00 41.00 295 VAL A C 1
ATOM 2207 O O . VAL A 1 295 ? -6.540 15.445 -17.252 1.00 41.00 295 VAL A O 1
ATOM 2210 N N . TRP A 1 296 ? -4.524 14.456 -17.308 1.00 36.84 296 TRP A N 1
ATOM 2211 C CA . TRP A 1 296 ? -4.238 14.875 -18.670 1.00 36.84 296 TRP A CA 1
ATOM 2212 C C . TRP A 1 296 ? -5.190 14.113 -19.590 1.00 36.84 296 TRP A C 1
ATOM 2214 O O . TRP A 1 296 ? -5.050 12.906 -19.788 1.00 36.84 296 TRP A O 1
ATOM 2224 N N . GLN A 1 297 ? -6.189 14.811 -20.127 1.00 37.34 297 GLN A N 1
ATOM 2225 C CA . GLN A 1 297 ? -6.943 14.297 -21.258 1.00 37.34 297 GLN A CA 1
ATOM 2226 C C . GLN A 1 297 ? -5.988 14.274 -22.457 1.00 37.34 297 GLN A C 1
ATOM 2228 O O . GLN A 1 297 ? -5.364 15.303 -22.742 1.00 37.34 297 GLN A O 1
ATOM 2233 N N . PRO A 1 298 ? -5.839 13.142 -23.170 1.00 34.44 298 PRO A N 1
ATOM 2234 C CA . PRO A 1 298 ? -5.085 13.150 -24.410 1.00 34.44 298 PRO A CA 1
ATOM 2235 C C . PRO A 1 298 ? -5.695 14.197 -25.347 1.00 34.44 298 PRO A C 1
ATOM 2237 O O . PRO A 1 298 ? -6.924 14.307 -25.400 1.00 34.44 298 PRO A O 1
ATOM 2240 N N . PRO A 1 299 ? -4.886 14.979 -26.088 1.00 36.81 299 PRO A N 1
ATOM 2241 C CA . PRO A 1 299 ? -5.431 15.892 -27.072 1.00 36.81 299 PRO A CA 1
ATOM 2242 C C . PRO A 1 299 ? -6.282 15.060 -28.024 1.00 36.81 299 PRO A C 1
ATOM 2244 O O . PRO A 1 299 ? -5.794 14.094 -28.621 1.00 36.81 299 PRO A O 1
ATOM 2247 N N . ALA A 1 300 ? -7.565 15.411 -28.127 1.00 36.91 300 ALA A N 1
ATOM 2248 C CA . ALA A 1 300 ? -8.443 14.830 -29.123 1.00 36.91 300 ALA A CA 1
ATOM 2249 C C . ALA A 1 300 ? -7.709 14.888 -30.467 1.00 36.91 300 ALA A C 1
ATOM 2251 O O . ALA A 1 300 ? -7.216 15.949 -30.862 1.00 36.91 300 ALA A O 1
ATOM 2252 N N . ARG A 1 301 ? -7.573 13.741 -31.148 1.00 35.75 301 ARG A N 1
ATOM 2253 C CA . ARG A 1 301 ? -7.059 13.723 -32.519 1.00 35.75 301 ARG A CA 1
ATOM 2254 C C . ARG A 1 301 ? -7.936 14.676 -33.317 1.00 35.75 301 ARG A C 1
ATOM 2256 O O . ARG A 1 301 ? -9.107 14.385 -33.544 1.00 35.75 301 ARG A O 1
ATOM 2263 N N . LEU A 1 302 ? -7.366 15.806 -33.726 1.00 32.53 302 LEU A N 1
ATOM 2264 C CA . LEU A 1 302 ? -8.012 16.717 -34.651 1.00 32.53 302 LEU A CA 1
ATOM 2265 C C . LEU A 1 302 ? -8.105 15.973 -35.988 1.00 32.53 302 LEU A C 1
ATOM 2267 O O . LEU A 1 302 ? -7.159 15.955 -36.775 1.00 32.53 302 LEU A O 1
ATOM 2271 N N . VAL A 1 303 ? -9.216 15.277 -36.220 1.00 36.72 303 VAL A N 1
ATOM 2272 C CA . VAL A 1 303 ? -9.532 14.756 -37.546 1.00 36.72 303 VAL A CA 1
ATOM 2273 C C . VAL A 1 303 ? -9.928 15.971 -38.367 1.00 36.72 303 VAL A C 1
ATOM 2275 O O . VAL A 1 303 ? -11.059 16.445 -38.303 1.00 36.72 303 VAL A O 1
ATOM 2278 N N . VAL A 1 304 ? -8.965 16.529 -39.098 1.00 36.28 304 VAL A N 1
ATOM 2279 C CA . VAL A 1 304 ? -9.256 17.535 -40.115 1.00 36.28 304 VAL A CA 1
ATOM 2280 C C . VAL A 1 304 ? -9.988 16.807 -41.236 1.00 36.28 304 VAL A C 1
ATOM 2282 O O . VAL A 1 304 ? -9.368 16.162 -42.078 1.00 36.28 304 VAL A O 1
ATOM 2285 N N . ALA A 1 305 ? -11.319 16.867 -41.224 1.00 36.94 305 ALA A N 1
ATOM 2286 C CA . ALA A 1 305 ? -12.106 16.503 -42.388 1.00 36.94 305 ALA A CA 1
ATOM 2287 C C . ALA A 1 305 ? -11.775 17.517 -43.493 1.00 36.94 305 ALA A C 1
ATOM 2289 O O . ALA A 1 305 ? -12.111 18.697 -43.394 1.00 36.94 305 ALA A O 1
ATOM 2290 N N . GLY A 1 306 ? -11.041 17.075 -44.514 1.00 32.00 306 GLY A N 1
ATOM 2291 C CA . GLY A 1 306 ? -10.773 17.890 -45.690 1.00 32.00 306 GLY A CA 1
ATOM 2292 C C . GLY A 1 306 ? -12.071 18.121 -46.457 1.00 32.00 306 GLY A C 1
ATOM 2293 O O . GLY A 1 306 ? -12.646 17.174 -46.988 1.00 32.00 306 GLY A O 1
ATOM 2294 N N . ALA A 1 307 ? -12.533 19.370 -46.523 1.00 34.97 307 ALA A N 1
ATOM 2295 C CA . ALA A 1 307 ? -13.564 19.753 -47.479 1.00 34.97 307 ALA A CA 1
ATOM 2296 C C . ALA A 1 307 ? -12.960 19.765 -48.899 1.00 34.97 307 ALA A C 1
ATOM 2298 O O . ALA A 1 307 ? -11.834 20.247 -49.076 1.00 34.97 307 ALA A O 1
ATOM 2299 N N . PRO A 1 308 ? -13.660 19.238 -49.918 1.00 36.28 308 PRO A N 1
ATOM 2300 C CA . PRO A 1 308 ? -13.130 19.182 -51.268 1.00 36.28 308 PRO A CA 1
ATOM 2301 C C . PRO A 1 308 ? -13.237 20.548 -51.957 1.00 36.28 308 PRO A C 1
ATOM 2303 O O . PRO A 1 308 ? -14.324 21.092 -52.117 1.00 36.28 308 PRO A O 1
ATOM 2306 N N . GLY A 1 309 ? -12.088 21.037 -52.429 1.00 40.78 309 GLY A N 1
ATOM 2307 C CA . GLY A 1 309 ? -11.975 21.947 -53.568 1.00 40.78 309 GLY A CA 1
ATOM 2308 C C . GLY A 1 309 ? -12.198 23.436 -53.301 1.00 40.78 309 GLY A C 1
ATOM 2309 O O . GLY A 1 309 ? -13.327 23.889 -53.316 1.00 40.78 309 GLY A O 1
ATOM 2310 N N . THR A 1 310 ? -11.103 24.201 -53.232 1.00 29.44 310 THR A N 1
ATOM 2311 C CA . THR A 1 310 ? -10.852 25.396 -54.071 1.00 29.44 310 THR A CA 1
ATOM 2312 C C . THR A 1 310 ? -9.384 25.824 -53.940 1.00 29.44 310 THR A C 1
ATOM 2314 O O . THR A 1 310 ? -8.777 25.681 -52.882 1.00 29.44 310 THR A O 1
ATOM 2317 N N . LYS A 1 311 ? -8.804 26.297 -55.049 1.00 33.75 311 LYS A N 1
ATOM 2318 C CA . LYS A 1 311 ? -7.408 26.739 -55.196 1.00 33.75 311 LYS A CA 1
ATOM 2319 C C . LYS A 1 311 ? -7.154 28.137 -54.594 1.00 33.75 311 LYS A C 1
ATOM 2321 O O . LYS A 1 311 ? -8.065 28.952 -54.538 1.00 33.75 311 LYS A O 1
ATOM 2326 N N . SER A 1 312 ? -5.864 28.350 -54.310 1.00 33.84 312 SER A N 1
ATOM 2327 C CA . SER A 1 312 ? -5.060 29.586 -54.199 1.00 33.84 312 SER A CA 1
ATOM 2328 C C . SER A 1 312 ? -5.128 30.482 -52.953 1.00 33.84 312 SER A C 1
ATOM 2330 O O . SER A 1 312 ? -6.171 31.012 -52.591 1.00 33.84 312 SER A O 1
ATOM 2332 N N . ASP A 1 313 ? -3.903 30.714 -52.471 1.00 30.97 313 ASP A N 1
ATOM 2333 C CA . ASP A 1 313 ? -3.312 31.871 -51.795 1.00 30.97 313 ASP A CA 1
ATOM 2334 C C . ASP A 1 313 ? -3.483 32.129 -50.292 1.00 30.97 313 ASP A C 1
ATOM 2336 O O . ASP A 1 313 ? -4.463 31.799 -49.631 1.00 30.97 313 ASP A O 1
ATOM 2340 N N . GLU A 1 314 ? -2.366 32.632 -49.767 1.00 43.81 314 GLU A N 1
ATOM 2341 C CA . GLU A 1 314 ? -1.907 32.728 -48.389 1.00 43.81 314 GLU A CA 1
ATOM 2342 C C . GLU A 1 314 ? -2.826 33.559 -47.481 1.00 43.81 314 GLU A C 1
ATOM 2344 O O . GLU A 1 314 ? -2.852 34.777 -47.578 1.00 43.81 314 GLU A O 1
ATOM 2349 N N . ASP A 1 315 ? -3.518 32.910 -46.539 1.00 33.09 315 ASP A N 1
ATOM 2350 C CA . ASP A 1 315 ? -3.643 33.369 -45.142 1.00 33.09 315 ASP A CA 1
ATOM 2351 C C . ASP A 1 315 ? -4.404 32.313 -44.318 1.00 33.09 315 ASP A C 1
ATOM 2353 O O . ASP A 1 315 ? -5.636 32.253 -44.291 1.00 33.09 315 ASP A O 1
ATOM 2357 N N . LYS A 1 316 ? -3.684 31.421 -43.627 1.00 30.50 316 LYS A N 1
ATOM 2358 C CA . LYS A 1 316 ? -4.319 30.476 -42.693 1.00 30.50 316 LYS A CA 1
ATOM 2359 C C . LYS A 1 316 ? -4.485 31.149 -41.334 1.00 30.50 316 LYS A C 1
ATOM 2361 O O . LYS A 1 316 ? -3.590 31.103 -40.493 1.00 30.50 316 LYS A O 1
ATOM 2366 N N . THR A 1 317 ? -5.654 31.743 -41.109 1.00 30.11 317 THR A N 1
ATOM 2367 C CA . THR A 1 317 ? -6.089 32.148 -39.766 1.00 30.11 317 THR A CA 1
ATOM 2368 C C . THR A 1 317 ? -6.395 30.890 -38.949 1.00 30.11 317 THR A C 1
ATOM 2370 O O . THR A 1 317 ? -7.340 30.161 -39.246 1.00 30.11 317 THR A O 1
ATOM 2373 N N . LEU A 1 318 ? -5.576 30.607 -37.934 1.00 29.75 318 LEU A N 1
ATOM 2374 C CA . LEU A 1 318 ? -5.795 29.508 -36.995 1.00 29.75 318 LEU A CA 1
ATOM 2375 C C . LEU A 1 318 ? -6.824 29.951 -35.940 1.00 29.75 318 LEU A C 1
ATOM 2377 O O . LEU A 1 318 ? -6.506 30.739 -35.053 1.00 29.75 318 LEU A O 1
ATOM 2381 N N . LEU A 1 319 ? -8.057 29.453 -36.029 1.00 28.73 319 LEU A N 1
ATOM 2382 C CA . LEU A 1 319 ? -9.051 29.584 -34.960 1.00 28.73 319 LEU A CA 1
ATOM 2383 C C . LEU A 1 319 ? -8.787 28.498 -33.911 1.00 28.73 319 LEU A C 1
ATOM 2385 O O . LEU A 1 319 ? -9.085 27.326 -34.129 1.00 28.73 319 LEU A O 1
ATOM 2389 N N . VAL A 1 320 ? -8.207 28.886 -32.775 1.00 28.02 320 VAL A N 1
ATOM 2390 C CA . VAL A 1 320 ? -8.067 28.016 -31.600 1.00 28.02 320 VAL A CA 1
ATOM 2391 C C . VAL A 1 320 ? -9.247 28.293 -30.674 1.00 28.02 320 VAL A C 1
ATOM 2393 O O . VAL A 1 320 ? -9.291 29.328 -30.013 1.00 28.02 320 VAL A O 1
ATOM 2396 N N . ALA A 1 321 ? -10.223 27.387 -30.638 1.00 30.52 321 ALA A N 1
ATOM 2397 C CA . ALA A 1 321 ? -11.276 27.417 -29.630 1.00 30.52 321 ALA A CA 1
ATOM 2398 C C . ALA A 1 321 ? -10.729 26.802 -28.333 1.00 30.52 321 ALA A C 1
ATOM 2400 O O . ALA A 1 321 ? -10.466 25.603 -28.274 1.00 30.52 321 ALA A O 1
ATOM 2401 N N . VAL A 1 322 ? -10.526 27.629 -27.307 1.00 26.53 322 VAL A N 1
ATOM 2402 C CA . VAL A 1 322 ? -10.156 27.175 -25.961 1.00 26.53 322 VAL A CA 1
ATOM 2403 C C . VAL A 1 322 ? -11.427 27.115 -25.121 1.00 26.53 322 VAL A C 1
ATOM 2405 O O . VAL A 1 322 ? -11.980 28.148 -24.755 1.00 26.53 322 VAL A O 1
ATOM 2408 N N . THR A 1 323 ? -11.909 25.913 -24.816 1.00 31.41 323 THR A N 1
ATOM 2409 C CA . THR A 1 323 ? -12.945 25.705 -23.797 1.00 31.41 323 THR A CA 1
ATOM 2410 C C . THR A 1 323 ? -12.276 25.559 -22.436 1.00 31.41 323 THR A C 1
ATOM 2412 O O . THR A 1 323 ? -11.529 24.607 -22.213 1.00 31.41 323 THR A O 1
ATOM 2415 N N . VAL A 1 324 ? -12.534 26.501 -21.530 1.00 28.81 324 VAL A N 1
ATOM 2416 C CA . VAL A 1 324 ? -12.088 26.430 -20.131 1.00 28.81 324 VAL A CA 1
ATOM 2417 C C . VAL A 1 324 ? -13.202 25.763 -19.313 1.00 28.81 324 VAL A C 1
ATOM 2419 O O . VAL A 1 324 ? -14.345 26.215 -19.414 1.00 28.81 324 VAL A O 1
ATOM 2422 N N . PRO A 1 325 ? -12.939 24.702 -18.528 1.00 31.39 325 PRO A N 1
ATOM 2423 C CA . PRO A 1 325 ? -13.974 24.097 -17.700 1.00 31.39 325 PRO A CA 1
ATOM 2424 C C . PRO A 1 325 ? -14.296 25.015 -16.516 1.00 31.39 325 PRO A C 1
ATOM 2426 O O . PRO A 1 325 ? -13.418 25.368 -15.731 1.00 31.39 325 PRO A O 1
ATOM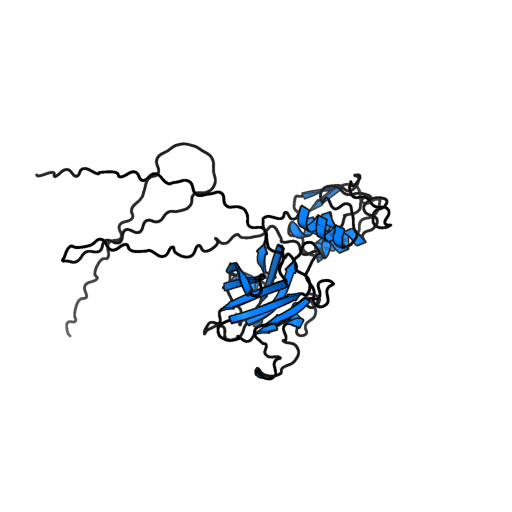 2429 N N . VAL A 1 326 ? -15.569 25.387 -16.383 1.00 35.41 326 VAL A N 1
ATOM 2430 C CA . VAL A 1 326 ? -16.102 26.015 -15.171 1.00 35.41 326 VAL A CA 1
ATOM 2431 C C . VAL A 1 326 ? -16.715 24.917 -14.303 1.00 35.41 326 VAL A C 1
ATOM 2433 O O . VAL A 1 326 ? -17.695 24.288 -14.690 1.00 35.41 326 VAL A O 1
ATOM 2436 N N . GLY A 1 327 ? -16.152 24.711 -13.118 1.00 31.67 327 GLY A N 1
ATOM 2437 C CA . GLY A 1 327 ? -16.789 24.041 -11.983 1.00 31.67 327 GLY A CA 1
ATOM 2438 C C . GLY A 1 327 ? -16.191 24.646 -10.709 1.00 31.67 327 GLY A C 1
ATOM 2439 O O . GLY A 1 327 ? -14.991 24.882 -10.675 1.00 31.67 327 GLY A O 1
ATOM 2440 N N . ILE A 1 328 ? -16.915 24.995 -9.645 1.00 30.41 328 ILE A N 1
ATOM 2441 C CA . ILE A 1 328 ? -18.286 24.704 -9.216 1.00 30.41 328 ILE A CA 1
ATOM 2442 C C . ILE A 1 328 ? -18.786 25.940 -8.445 1.00 30.41 328 ILE A C 1
ATOM 2444 O O . ILE A 1 328 ? -18.174 26.308 -7.447 1.00 30.41 328 ILE A O 1
ATOM 2448 N N . LEU A 1 329 ? -19.896 26.553 -8.872 1.00 27.33 329 LEU A N 1
ATOM 2449 C CA . LEU A 1 329 ? -20.860 27.238 -7.997 1.00 27.33 329 LEU A CA 1
ATOM 2450 C C . LEU A 1 329 ? -22.153 27.540 -8.777 1.00 27.33 329 LEU A C 1
ATOM 2452 O O . LEU A 1 329 ? -22.122 28.170 -9.826 1.00 27.33 329 LEU A O 1
ATOM 2456 N N . ALA A 1 330 ? -23.242 26.989 -8.240 1.00 28.47 330 ALA A N 1
ATOM 2457 C CA . ALA A 1 330 ? -24.674 27.263 -8.390 1.00 28.47 330 ALA A CA 1
ATOM 2458 C C . ALA A 1 330 ? -25.213 28.163 -9.530 1.00 28.47 330 ALA A C 1
ATOM 2460 O O . ALA A 1 330 ? -24.758 29.274 -9.779 1.00 28.47 330 ALA A O 1
ATOM 2461 N N . CYS A 1 331 ? -26.322 27.687 -10.107 1.00 30.16 331 CYS A N 1
ATOM 2462 C CA . CYS A 1 331 ? -27.285 28.376 -10.967 1.00 30.16 331 CYS A CA 1
ATOM 2463 C C . CYS A 1 331 ? -27.433 29.891 -10.729 1.00 30.16 331 CYS A C 1
ATOM 2465 O O . CYS A 1 331 ? -28.033 30.256 -9.727 1.00 30.16 331 CYS A O 1
ATOM 2467 N N . ILE A 1 332 ? -27.070 30.730 -11.711 1.00 25.53 332 ILE A N 1
ATOM 2468 C CA . ILE A 1 332 ? -27.853 31.903 -12.157 1.00 25.53 332 ILE A CA 1
ATOM 2469 C C . ILE A 1 332 ? -27.609 32.086 -13.665 1.00 25.53 332 ILE A C 1
ATOM 2471 O O . ILE A 1 332 ? -26.479 32.031 -14.142 1.00 25.53 332 ILE A O 1
ATOM 2475 N N . ALA A 1 333 ? -28.686 32.280 -14.424 1.00 36.53 333 ALA A N 1
ATOM 2476 C CA . ALA A 1 333 ? -28.661 32.584 -15.849 1.00 36.53 333 ALA A CA 1
ATOM 2477 C C . ALA A 1 333 ? -27.867 33.866 -16.157 1.00 36.53 333 ALA A C 1
ATOM 2479 O O . ALA A 1 333 ? -28.221 34.925 -15.646 1.00 36.53 333 ALA A O 1
ATOM 2480 N N . SER A 1 334 ? -26.851 33.811 -17.027 1.00 30.28 334 SER A N 1
ATOM 2481 C CA . SER A 1 334 ? -26.494 34.908 -17.952 1.00 30.28 334 SER A CA 1
ATOM 2482 C C . SER A 1 334 ? -25.412 34.487 -18.961 1.00 30.28 334 SER A C 1
ATOM 2484 O O . SER A 1 334 ? -24.347 34.003 -18.601 1.00 30.28 334 SER A O 1
ATOM 2486 N N . SER A 1 335 ? -25.735 34.679 -20.241 1.00 33.81 335 SER A N 1
ATOM 2487 C CA . SER A 1 335 ? -24.885 34.907 -21.420 1.00 33.81 335 SER A CA 1
ATOM 2488 C C . SER A 1 335 ? -23.368 34.670 -21.284 1.00 33.81 335 SER A C 1
ATOM 2490 O O . SER A 1 335 ? -22.638 35.525 -20.789 1.00 33.81 335 SER A O 1
ATOM 2492 N N . GLY A 1 336 ? -22.868 33.562 -21.842 1.00 31.89 336 GLY A N 1
ATOM 2493 C CA . GLY A 1 336 ? -21.431 33.348 -22.040 1.00 31.89 336 GLY A CA 1
ATOM 2494 C C . GLY A 1 336 ? -20.860 34.285 -23.111 1.00 31.89 336 GLY A C 1
ATOM 2495 O O . GLY A 1 336 ? -21.282 34.249 -24.266 1.00 31.89 336 GLY A O 1
ATOM 2496 N N . LEU A 1 337 ? -19.894 35.122 -22.728 1.00 29.69 337 LEU A N 1
ATOM 2497 C CA . LEU A 1 337 ? -19.116 35.970 -23.632 1.00 29.69 337 LEU A CA 1
ATOM 2498 C C . LEU A 1 337 ? -17.898 35.175 -24.140 1.00 29.69 337 LEU A C 1
ATOM 2500 O O . LEU A 1 337 ? -17.059 34.758 -23.343 1.00 29.69 337 LEU A O 1
ATOM 2504 N N . ILE A 1 338 ? -17.773 34.977 -25.454 1.00 33.94 338 ILE A N 1
ATOM 2505 C CA . ILE A 1 338 ? -16.544 34.443 -26.062 1.00 33.94 338 ILE A CA 1
ATOM 2506 C C . ILE A 1 338 ? -15.597 35.622 -26.306 1.00 33.94 338 ILE A C 1
ATOM 2508 O O . ILE A 1 338 ? -15.873 36.475 -27.149 1.00 33.94 338 ILE A O 1
ATOM 2512 N N . VAL A 1 339 ? -14.473 35.674 -25.589 1.00 27.73 339 VAL A N 1
ATOM 2513 C CA . VAL A 1 339 ? -13.386 36.622 -25.877 1.00 27.73 339 VAL A CA 1
ATOM 2514 C C . VAL A 1 339 ? -12.430 35.973 -26.876 1.00 27.73 339 VAL A C 1
ATOM 2516 O O . VAL A 1 339 ? -11.709 35.036 -26.541 1.00 27.73 339 VAL A O 1
ATOM 2519 N N . ALA A 1 340 ? -12.416 36.470 -28.112 1.00 29.14 340 ALA A N 1
ATOM 2520 C CA . ALA A 1 340 ? -11.404 36.113 -29.099 1.00 29.14 340 ALA A CA 1
ATOM 2521 C C . ALA A 1 340 ? -10.182 37.035 -28.942 1.00 29.14 340 ALA A C 1
ATOM 2523 O O . ALA A 1 340 ? -10.254 38.226 -29.242 1.00 29.14 340 ALA A O 1
ATOM 2524 N N . CYS A 1 341 ? -9.046 36.493 -28.499 1.00 23.98 341 CYS A N 1
ATOM 2525 C CA . CYS A 1 341 ? -7.761 37.193 -28.565 1.00 23.98 341 CYS A CA 1
ATOM 2526 C C . CYS A 1 341 ? -7.135 36.990 -29.953 1.00 23.98 341 CYS A C 1
ATOM 2528 O O . CYS A 1 341 ? -6.687 35.895 -30.284 1.00 23.98 341 CYS A O 1
ATOM 2530 N N . LEU A 1 342 ? -7.083 38.048 -30.767 1.00 26.73 342 LEU A N 1
ATOM 2531 C CA . LEU A 1 342 ? -6.357 38.050 -32.040 1.00 26.73 342 LEU A CA 1
ATOM 2532 C C . LEU A 1 342 ? -4.875 38.361 -31.790 1.00 26.73 342 LEU A C 1
ATOM 2534 O O . LEU A 1 342 ? -4.529 39.472 -31.392 1.00 26.73 342 LEU A O 1
ATOM 2538 N N . TYR A 1 343 ? -3.986 37.401 -32.052 1.00 24.56 343 TYR A N 1
ATOM 2539 C CA . TYR A 1 343 ? -2.539 37.623 -32.005 1.00 24.56 343 TYR A CA 1
ATOM 2540 C C . TYR A 1 343 ? -2.022 37.996 -33.401 1.00 24.56 343 TYR A C 1
ATOM 2542 O O . TYR A 1 343 ? -2.098 37.196 -34.332 1.00 24.56 343 TYR A O 1
ATOM 2550 N N . ARG A 1 344 ? -1.486 39.213 -33.566 1.00 27.52 344 ARG A N 1
ATOM 2551 C CA . ARG A 1 34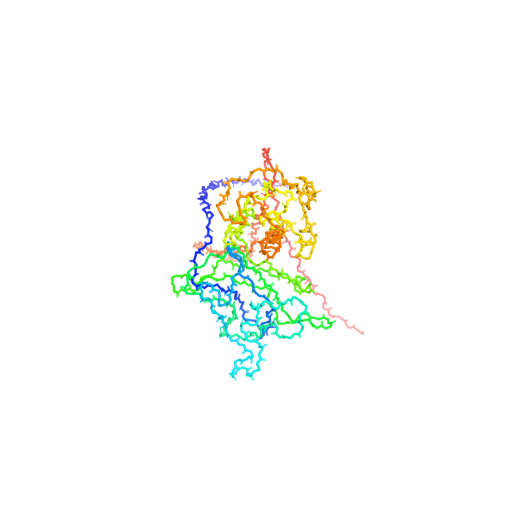4 ? -0.897 39.682 -34.833 1.00 27.52 344 ARG A CA 1
ATOM 2552 C C . ARG A 1 344 ? 0.629 39.604 -34.750 1.00 27.52 344 ARG A C 1
ATOM 2554 O O . ARG A 1 344 ? 1.248 40.356 -34.002 1.00 27.52 344 ARG A O 1
ATOM 2561 N N . ARG A 1 345 ? 1.253 38.715 -35.532 1.00 27.56 345 ARG A N 1
ATOM 2562 C CA . ARG A 1 345 ? 2.720 38.654 -35.688 1.00 27.56 345 ARG A CA 1
ATOM 2563 C C . ARG A 1 345 ? 3.219 39.949 -36.352 1.00 27.56 345 ARG A C 1
ATOM 2565 O O . ARG A 1 345 ? 2.842 40.230 -37.487 1.00 27.56 345 ARG A O 1
ATOM 2572 N N . ARG A 1 346 ? 4.089 40.721 -35.689 1.00 26.75 346 ARG A N 1
ATOM 2573 C CA . ARG A 1 346 ? 4.929 41.731 -36.365 1.00 26.75 346 ARG A CA 1
ATOM 2574 C C . ARG A 1 346 ? 6.149 41.026 -36.964 1.00 26.75 346 ARG A C 1
ATOM 2576 O O . ARG A 1 346 ? 6.883 40.371 -36.232 1.00 26.75 346 ARG A O 1
ATOM 2583 N N . LYS A 1 347 ? 6.368 41.168 -38.276 1.00 29.75 347 LYS A N 1
ATOM 2584 C CA . LYS A 1 347 ? 7.668 40.895 -38.915 1.00 29.75 347 LYS A CA 1
ATOM 2585 C C . LYS A 1 347 ? 8.665 41.952 -38.418 1.00 29.75 347 LYS A C 1
ATOM 2587 O O . LYS A 1 347 ? 8.372 43.138 -38.550 1.00 29.75 347 LYS A O 1
ATOM 2592 N N . SER A 1 348 ? 9.800 41.546 -37.843 1.00 29.22 348 SER A N 1
ATOM 2593 C CA . SER A 1 348 ? 10.936 42.451 -37.637 1.00 29.22 348 SER A CA 1
ATOM 2594 C C . SER A 1 348 ? 11.709 42.572 -38.946 1.00 29.22 348 SER A C 1
ATOM 2596 O O . SER A 1 348 ? 12.102 41.564 -39.529 1.00 29.22 348 SER A O 1
ATOM 2598 N N . SER A 1 349 ? 11.894 43.796 -39.418 1.00 34.69 349 SER A N 1
ATOM 2599 C CA . SER A 1 349 ? 12.806 44.135 -40.506 1.00 34.69 349 SER A CA 1
ATOM 2600 C C . SER A 1 349 ? 14.209 44.371 -39.940 1.00 34.69 349 SER A C 1
ATOM 2602 O O . SER A 1 349 ? 14.365 45.212 -39.054 1.00 34.69 349 SER A O 1
ATOM 2604 N N . ASP A 1 350 ? 15.193 43.637 -40.461 1.00 37.97 350 ASP A N 1
ATOM 2605 C CA . ASP A 1 350 ? 16.623 43.965 -40.379 1.00 37.97 350 ASP A CA 1
ATOM 2606 C C . ASP A 1 350 ? 16.898 45.383 -40.904 1.00 37.97 350 ASP A C 1
ATOM 2608 O O . ASP A 1 350 ? 16.277 45.799 -41.888 1.00 37.97 350 ASP A O 1
ATOM 2612 N N . PRO A 1 351 ? 17.910 46.074 -40.358 1.00 36.75 351 PRO A N 1
ATOM 2613 C CA . PRO A 1 351 ? 18.707 47.011 -41.126 1.00 36.75 351 PRO A CA 1
ATOM 2614 C C . PRO A 1 351 ? 20.131 46.480 -41.346 1.00 36.75 351 PRO A C 1
ATOM 2616 O O . PRO A 1 351 ? 20.862 46.145 -40.416 1.00 36.75 351 PRO A O 1
ATOM 2619 N N . GLN A 1 352 ? 20.493 46.450 -42.627 1.00 35.12 352 GLN A N 1
ATOM 2620 C CA . GLN A 1 352 ? 21.826 46.237 -43.180 1.00 35.12 352 GLN A CA 1
ATOM 2621 C C . GLN A 1 352 ? 22.880 47.219 -42.646 1.00 35.12 352 GLN A C 1
ATOM 2623 O O . GLN A 1 352 ? 22.587 48.349 -42.265 1.00 35.12 352 GLN A O 1
ATOM 2628 N N . ALA A 1 353 ? 24.121 46.740 -42.731 1.00 37.75 353 ALA A N 1
ATOM 2629 C CA . ALA A 1 353 ? 25.387 47.432 -42.547 1.00 37.75 353 ALA A CA 1
ATOM 2630 C C . ALA A 1 353 ? 25.523 48.764 -43.308 1.00 37.75 353 ALA A C 1
ATOM 2632 O O . ALA A 1 353 ? 25.120 48.856 -44.467 1.00 37.75 353 ALA A O 1
ATOM 2633 N N . ASP A 1 354 ? 26.238 49.719 -42.703 1.00 40.62 354 ASP A N 1
ATOM 2634 C CA . ASP A 1 354 ? 27.091 50.649 -43.444 1.00 40.62 354 ASP A CA 1
ATOM 2635 C C . ASP A 1 354 ? 28.353 51.013 -42.635 1.00 40.62 354 ASP A C 1
ATOM 2637 O O . ASP A 1 354 ? 28.398 50.969 -41.407 1.00 40.62 354 ASP A O 1
ATOM 2641 N N . SER A 1 355 ? 29.383 51.292 -43.411 1.00 40.34 355 SER A N 1
ATOM 2642 C CA . SER A 1 355 ? 30.807 51.462 -43.186 1.00 40.34 355 SER A CA 1
ATOM 2643 C C . SER A 1 355 ? 31.237 52.764 -42.487 1.00 40.34 355 SER A C 1
ATOM 2645 O O . SER A 1 355 ? 30.789 53.850 -42.852 1.00 40.34 355 SER A O 1
ATOM 2647 N N . ARG A 1 356 ? 32.195 52.656 -41.551 1.00 38.94 356 ARG A N 1
ATOM 2648 C CA . ARG A 1 356 ? 33.484 53.388 -41.496 1.00 38.94 356 ARG A CA 1
ATOM 2649 C C . ARG A 1 356 ? 34.293 53.016 -40.261 1.00 38.94 356 ARG A C 1
ATOM 2651 O O . ARG A 1 356 ? 33.686 52.913 -39.174 1.00 38.94 356 ARG A O 1
#